Protein AF-G7P1Y0-F1 (afdb_monomer_lite)

Organism: Macaca fascicularis (NCBI:txid9541)

Structure (mmCIF, N/CA/C/O backbone):
data_AF-G7P1Y0-F1
#
_entry.id   AF-G7P1Y0-F1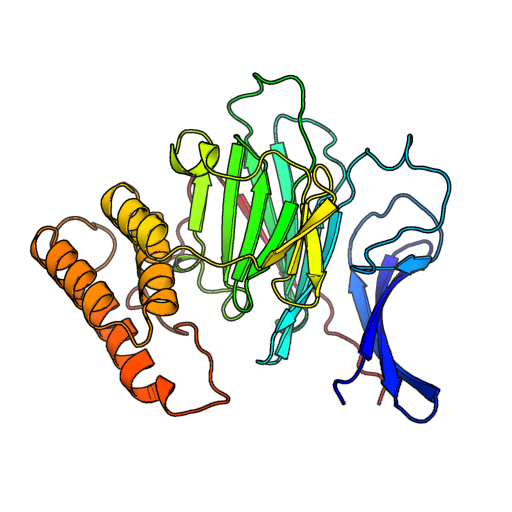
#
loop_
_atom_site.group_PDB
_atom_site.id
_atom_site.type_symbol
_atom_site.label_atom_id
_atom_site.label_alt_id
_atom_site.label_comp_id
_atom_site.label_asym_id
_atom_site.label_entity_id
_atom_site.label_seq_id
_atom_site.pdbx_PDB_ins_code
_atom_site.Cartn_x
_atom_site.Cartn_y
_atom_site.Cartn_z
_atom_site.occupancy
_atom_site.B_iso_or_equiv
_atom_site.auth_seq_id
_atom_site.auth_comp_id
_atom_site.auth_asym_id
_atom_site.auth_atom_id
_atom_site.pdbx_PDB_model_num
ATOM 1 N N . MET A 1 1 ? -2.457 -16.212 -22.344 1.00 40.56 1 MET A N 1
ATOM 2 C CA . MET A 1 1 ? -1.113 -16.153 -21.729 1.00 40.56 1 MET A CA 1
ATOM 3 C C . MET A 1 1 ? -0.967 -14.783 -21.097 1.00 40.56 1 MET A C 1
ATOM 5 O O . MET A 1 1 ? -1.376 -13.822 -21.730 1.00 40.56 1 MET A O 1
ATOM 9 N N . SER A 1 2 ? -0.502 -14.698 -19.849 1.00 52.22 2 SER A N 1
ATOM 10 C CA . SER A 1 2 ? -0.318 -13.406 -19.177 1.00 52.22 2 SER A CA 1
ATOM 11 C C . SER A 1 2 ? 0.837 -12.665 -19.838 1.00 52.22 2 SER A C 1
ATOM 13 O O . SER A 1 2 ? 1.948 -13.186 -19.887 1.00 52.22 2 SER A O 1
ATOM 15 N N . GLU A 1 3 ? 0.558 -11.466 -20.329 1.00 61.34 3 GLU A N 1
ATOM 16 C CA . GLU A 1 3 ? 1.538 -10.457 -20.716 1.00 61.34 3 GLU A CA 1
ATOM 17 C C . GLU A 1 3 ? 2.675 -10.366 -19.680 1.00 61.34 3 GLU A C 1
ATOM 19 O O . GLU A 1 3 ? 2.417 -10.229 -18.481 1.00 61.34 3 GLU A O 1
ATOM 24 N N . GLN A 1 4 ? 3.932 -10.469 -20.129 1.00 78.31 4 GLN A N 1
ATOM 25 C CA . GLN A 1 4 ? 5.111 -10.332 -19.269 1.00 78.31 4 GLN A CA 1
ATOM 26 C C . GLN A 1 4 ? 5.651 -8.906 -19.366 1.00 78.31 4 GLN A C 1
ATOM 28 O O . GLN A 1 4 ? 5.988 -8.436 -20.453 1.00 78.31 4 GLN A O 1
ATOM 33 N N . ARG A 1 5 ? 5.726 -8.216 -18.225 1.00 86.75 5 ARG A N 1
ATOM 34 C CA . ARG A 1 5 ? 6.261 -6.854 -18.129 1.00 86.75 5 ARG A CA 1
ATOM 35 C C . ARG A 1 5 ? 7.593 -6.852 -17.405 1.00 86.75 5 ARG A C 1
ATOM 37 O O . ARG A 1 5 ? 7.752 -7.540 -16.399 1.00 86.75 5 ARG A O 1
ATOM 44 N N . LEU A 1 6 ? 8.521 -6.042 -17.898 1.00 88.44 6 LEU A N 1
ATOM 45 C CA . LEU A 1 6 ? 9.813 -5.801 -17.271 1.00 88.44 6 LEU A CA 1
ATOM 46 C C . LEU A 1 6 ? 9.940 -4.335 -16.897 1.00 88.44 6 LEU A C 1
ATOM 48 O O . LEU A 1 6 ? 9.831 -3.453 -17.749 1.00 88.44 6 LEU A O 1
ATOM 52 N N . TYR A 1 7 ? 10.218 -4.100 -15.620 1.00 89.12 7 TYR A N 1
ATOM 53 C CA . TYR A 1 7 ? 10.482 -2.778 -15.080 1.00 89.12 7 TYR A CA 1
ATOM 54 C C . TYR A 1 7 ? 11.979 -2.602 -14.869 1.00 89.12 7 TYR A C 1
ATOM 56 O O . TYR A 1 7 ? 12.642 -3.461 -14.283 1.00 89.12 7 TYR A O 1
ATOM 64 N N . TYR A 1 8 ? 12.510 -1.477 -15.329 1.00 87.81 8 TYR A N 1
ATOM 65 C CA . TYR A 1 8 ? 13.911 -1.142 -15.124 1.00 87.81 8 TYR A CA 1
ATOM 66 C C . TYR A 1 8 ? 14.110 0.356 -14.945 1.00 87.81 8 TYR A C 1
ATOM 68 O O . TYR A 1 8 ? 13.316 1.169 -15.422 1.00 87.81 8 TYR A O 1
ATOM 76 N N . ILE A 1 9 ? 15.190 0.711 -14.256 1.00 86.69 9 ILE A N 1
ATOM 77 C CA . ILE A 1 9 ? 15.639 2.088 -14.109 1.00 86.69 9 ILE A CA 1
ATOM 78 C C . ILE A 1 9 ? 16.783 2.354 -15.086 1.00 86.69 9 ILE A C 1
ATOM 80 O O . ILE A 1 9 ? 17.793 1.647 -15.093 1.00 86.69 9 ILE A O 1
ATOM 84 N N . ASP A 1 10 ? 16.609 3.397 -15.890 1.00 84.62 10 ASP A N 1
ATOM 85 C CA . ASP A 1 10 ? 17.633 4.026 -16.720 1.00 84.62 10 ASP A CA 1
ATOM 86 C C . ASP A 1 10 ? 18.216 5.222 -15.951 1.00 84.62 10 ASP A C 1
ATOM 88 O O . ASP A 1 10 ? 17.528 6.220 -15.708 1.00 84.62 10 ASP A O 1
ATOM 92 N N . LEU A 1 11 ? 19.470 5.096 -15.510 1.00 79.50 11 LEU A N 1
ATOM 93 C CA . LEU A 1 11 ? 20.160 6.112 -14.717 1.00 79.50 11 LEU A CA 1
ATOM 94 C C . LEU A 1 11 ? 20.858 7.099 -15.650 1.00 79.50 11 LEU A C 1
ATOM 96 O O . LEU A 1 11 ? 21.984 6.873 -16.100 1.00 79.50 11 LEU A O 1
ATOM 100 N N . LYS A 1 12 ? 20.194 8.224 -15.931 1.00 71.56 12 LYS A N 1
ATOM 101 C CA . LYS A 1 12 ? 20.813 9.355 -16.631 1.00 71.56 12 LYS A CA 1
ATOM 102 C C . LYS A 1 12 ? 21.523 10.253 -15.620 1.00 71.56 12 LYS A C 1
ATOM 104 O O . LYS A 1 12 ? 21.109 10.340 -14.470 1.00 71.56 12 LYS A O 1
ATOM 109 N N . LYS A 1 13 ? 22.567 10.971 -16.063 1.00 61.56 13 LYS A N 1
ATOM 110 C CA . LYS A 1 13 ? 23.459 11.799 -15.215 1.00 61.56 13 LYS A CA 1
ATOM 111 C C . LYS A 1 13 ? 22.754 12.732 -14.212 1.00 61.56 13 LYS A C 1
ATOM 113 O O . LYS A 1 13 ? 23.387 13.121 -13.241 1.00 61.56 13 LYS A O 1
ATOM 118 N N . SER A 1 14 ? 21.499 13.111 -14.451 1.00 64.12 14 SER A N 1
ATOM 119 C CA . SER A 1 14 ? 20.724 14.007 -13.585 1.00 64.12 14 SER A CA 1
ATOM 120 C C . SER A 1 14 ? 19.395 13.440 -13.078 1.00 64.12 14 SER A C 1
ATOM 122 O O . SER A 1 14 ? 18.788 14.082 -12.228 1.00 64.12 14 SER A O 1
ATOM 124 N N . ARG A 1 15 ? 18.900 12.306 -13.602 1.00 77.06 15 ARG A N 1
ATOM 125 C CA . ARG A 1 15 ? 17.567 11.766 -13.267 1.00 77.06 15 ARG A CA 1
ATOM 126 C C . ARG A 1 15 ? 17.500 10.253 -13.449 1.00 77.06 15 ARG A C 1
ATOM 128 O O . ARG A 1 15 ? 17.968 9.724 -14.459 1.00 77.06 15 ARG A O 1
ATOM 135 N N . SER A 1 16 ? 16.831 9.591 -12.512 1.00 86.50 16 SER A N 1
ATOM 136 C CA . SER A 1 16 ? 16.444 8.185 -12.617 1.00 86.50 16 SER A CA 1
ATOM 137 C C . SER A 1 16 ? 15.141 8.086 -13.410 1.00 86.50 16 SER A C 1
ATOM 139 O O . SER A 1 16 ? 14.175 8.768 -13.087 1.00 86.50 16 SER A O 1
ATOM 141 N N . ILE A 1 17 ? 15.087 7.273 -14.464 1.00 89.62 17 ILE A N 1
ATOM 142 C CA . ILE A 1 17 ? 13.868 7.095 -15.270 1.00 89.62 17 ILE A CA 1
ATOM 143 C C . ILE A 1 17 ? 13.408 5.650 -15.151 1.00 89.62 17 ILE A C 1
ATOM 145 O O . ILE A 1 17 ? 14.126 4.742 -15.565 1.00 89.62 17 ILE A O 1
ATOM 149 N N . LEU A 1 18 ? 12.205 5.434 -14.625 1.00 91.25 18 LEU A N 1
ATOM 150 C CA . LEU A 1 18 ? 11.552 4.133 -14.671 1.00 91.25 18 LEU A CA 1
ATOM 151 C C . LEU A 1 18 ? 10.960 3.902 -16.055 1.00 91.25 18 LEU A C 1
ATOM 153 O O . LEU A 1 18 ? 10.254 4.752 -16.597 1.00 91.25 18 LEU A O 1
ATOM 157 N N . LYS A 1 19 ? 11.222 2.718 -16.595 1.00 92.38 19 LYS A N 1
ATOM 158 C CA . LYS A 1 19 ? 10.708 2.261 -17.878 1.00 92.38 19 LYS A CA 1
ATOM 159 C C . LYS A 1 19 ? 10.027 0.914 -17.716 1.00 92.38 19 LYS A C 1
ATOM 161 O O . LYS A 1 19 ? 10.442 0.095 -16.894 1.00 92.38 19 LYS A O 1
ATOM 166 N N . CYS A 1 20 ? 8.988 0.693 -18.512 1.00 91.88 20 CYS A N 1
ATOM 167 C CA . CYS A 1 20 ? 8.273 -0.575 -18.580 1.00 91.88 20 CYS A CA 1
ATOM 168 C C . CYS A 1 20 ? 8.302 -1.103 -20.008 1.00 91.88 20 CYS A C 1
ATOM 170 O O . CYS A 1 20 ? 7.840 -0.419 -20.917 1.00 91.88 20 CYS A O 1
ATOM 172 N N . ILE A 1 21 ? 8.792 -2.324 -20.195 1.00 91.56 21 ILE A N 1
ATOM 173 C CA . ILE A 1 21 ? 8.708 -3.052 -21.463 1.00 91.56 21 ILE A CA 1
ATOM 174 C C . ILE A 1 21 ? 7.626 -4.120 -21.346 1.00 91.56 21 ILE A C 1
ATOM 176 O O . ILE A 1 21 ? 7.565 -4.829 -20.342 1.00 91.56 21 ILE A O 1
ATOM 180 N N . GLN A 1 22 ? 6.789 -4.230 -22.372 1.00 90.69 22 GLN A N 1
ATOM 181 C CA . GLN A 1 22 ? 5.844 -5.321 -22.573 1.00 90.69 22 GLN A CA 1
ATOM 182 C C . GLN A 1 22 ? 6.422 -6.290 -23.599 1.00 90.69 22 GLN A C 1
ATOM 184 O O . GLN A 1 22 ? 6.751 -5.869 -24.705 1.00 90.69 22 GLN A O 1
ATOM 189 N N . PHE A 1 23 ? 6.513 -7.569 -23.238 1.00 90.06 23 PHE A N 1
ATOM 190 C CA . PHE A 1 23 ? 6.865 -8.647 -24.161 1.00 90.06 23 PHE A CA 1
ATOM 191 C C . PHE A 1 23 ? 5.612 -9.339 -24.685 1.00 90.06 23 PHE A C 1
ATOM 193 O O . PHE A 1 23 ? 4.649 -9.547 -23.937 1.00 90.06 23 PHE A O 1
ATOM 200 N N . TYR A 1 24 ? 5.651 -9.733 -25.951 1.00 87.62 24 TYR A N 1
ATOM 201 C CA . TYR A 1 24 ? 4.582 -10.460 -26.621 1.00 87.62 24 TYR A CA 1
ATOM 202 C C . TYR A 1 24 ? 5.035 -11.880 -26.981 1.00 87.62 24 TYR A C 1
ATOM 204 O O . TYR A 1 24 ? 6.215 -12.222 -26.923 1.00 87.62 24 TYR A O 1
ATOM 212 N N . ALA A 1 25 ? 4.071 -12.742 -27.307 1.00 86.94 25 ALA A N 1
ATOM 213 C CA . ALA A 1 25 ? 4.340 -14.149 -27.609 1.00 86.94 25 ALA A CA 1
ATOM 214 C C . ALA A 1 25 ? 5.076 -14.359 -28.945 1.00 86.94 25 ALA A C 1
ATOM 216 O O . ALA A 1 25 ? 5.633 -15.427 -29.164 1.00 86.94 25 ALA A O 1
ATOM 217 N N . ASP A 1 26 ? 5.068 -13.354 -29.819 1.00 88.62 26 ASP A N 1
ATOM 218 C CA . ASP A 1 26 ? 5.754 -13.331 -31.114 1.00 88.62 26 ASP A CA 1
ATOM 219 C C . ASP A 1 26 ? 7.193 -12.794 -31.015 1.00 88.62 26 ASP A C 1
ATOM 221 O O . ASP A 1 26 ? 7.767 -12.385 -32.020 1.00 88.62 26 ASP A O 1
ATOM 225 N N . GLU A 1 27 ? 7.758 -12.764 -29.802 1.00 84.44 27 GLU A N 1
ATOM 226 C CA . GLU A 1 27 ? 9.101 -12.250 -29.491 1.00 84.44 27 GLU A CA 1
ATOM 227 C C . GLU A 1 27 ? 9.268 -10.735 -29.704 1.00 84.44 27 GLU A C 1
ATOM 229 O O . GLU A 1 27 ? 10.345 -10.185 -29.457 1.00 84.44 27 GLU A O 1
ATOM 234 N N . SER A 1 28 ? 8.202 -10.029 -30.095 1.00 89.38 28 SER A N 1
ATOM 235 C CA . SER A 1 28 ? 8.210 -8.574 -30.150 1.00 89.38 28 SER A CA 1
ATOM 236 C C . SER A 1 28 ? 8.134 -7.969 -28.745 1.00 89.38 28 SER A C 1
ATOM 238 O O . SER A 1 28 ? 7.682 -8.591 -27.772 1.00 89.38 28 SER A O 1
ATOM 240 N N . TYR A 1 29 ? 8.592 -6.725 -28.622 1.00 90.56 29 TYR A N 1
ATOM 241 C CA . TYR A 1 29 ? 8.471 -5.963 -27.389 1.00 90.56 29 TYR A CA 1
ATOM 242 C C . TYR A 1 29 ? 8.176 -4.496 -27.677 1.00 90.56 29 TYR A C 1
ATOM 244 O O . TYR A 1 29 ? 8.712 -3.917 -28.619 1.00 90.56 29 TYR A O 1
ATOM 252 N N . ASN A 1 30 ? 7.375 -3.883 -26.807 1.00 91.31 30 ASN A N 1
ATOM 253 C CA . ASN A 1 30 ? 7.116 -2.448 -26.830 1.00 91.31 30 ASN A CA 1
ATOM 254 C C . ASN A 1 30 ? 7.575 -1.822 -25.517 1.00 91.31 30 ASN A C 1
ATOM 256 O O . ASN A 1 30 ? 7.296 -2.331 -24.430 1.00 91.31 30 ASN A O 1
ATOM 260 N N . LEU A 1 31 ? 8.260 -0.684 -25.612 1.00 91.94 31 LEU A N 1
ATOM 261 C CA . LEU A 1 31 ? 8.377 0.221 -24.477 1.00 91.94 31 LEU A CA 1
ATOM 262 C C . LEU A 1 31 ? 6.985 0.810 -24.245 1.00 91.94 31 LEU A C 1
ATOM 264 O O . LEU A 1 31 ? 6.458 1.435 -25.148 1.00 91.94 31 LEU A O 1
ATOM 268 N N . MET A 1 32 ? 6.402 0.598 -23.069 1.00 91.88 32 MET A N 1
ATOM 269 C CA . MET A 1 32 ? 5.034 1.024 -22.752 1.00 91.88 32 MET A CA 1
ATOM 270 C C . MET A 1 32 ? 4.991 2.440 -22.195 1.00 91.88 32 MET A C 1
ATOM 272 O O . MET A 1 32 ? 4.125 3.233 -22.557 1.00 91.88 32 MET A O 1
ATOM 276 N N . PHE A 1 33 ? 5.915 2.761 -21.287 1.00 92.06 33 PHE A N 1
ATOM 277 C CA . PHE A 1 33 ? 6.002 4.091 -20.700 1.00 92.06 33 PHE A CA 1
ATOM 278 C C . PHE A 1 33 ? 7.389 4.408 -20.151 1.00 92.06 33 PHE A C 1
ATOM 280 O O . PHE A 1 33 ? 8.193 3.514 -19.866 1.00 92.06 33 PHE A O 1
ATOM 287 N N . GLU A 1 34 ? 7.620 5.702 -19.948 1.00 93.31 34 GLU A N 1
ATOM 288 C CA . GLU A 1 34 ? 8.756 6.252 -19.214 1.00 93.31 34 GLU A CA 1
ATOM 289 C C . GLU A 1 34 ? 8.238 7.233 -18.153 1.00 93.31 34 GLU A C 1
ATOM 291 O O . GLU A 1 34 ? 7.392 8.075 -18.450 1.00 93.31 34 GLU A O 1
ATOM 296 N N . VAL A 1 35 ? 8.741 7.152 -16.922 1.00 92.06 35 VAL A N 1
ATOM 297 C CA . VAL A 1 35 ? 8.415 8.113 -15.860 1.00 92.06 35 VAL A CA 1
ATOM 298 C C . VAL A 1 35 ? 9.685 8.515 -15.108 1.00 92.06 35 VAL A C 1
ATOM 300 O O . VAL A 1 35 ? 10.425 7.640 -14.647 1.00 92.06 35 VAL A O 1
ATOM 303 N N . PRO A 1 36 ? 10.008 9.817 -15.015 1.00 90.69 36 PRO A N 1
ATOM 304 C CA . PRO A 1 36 ? 11.129 10.260 -14.204 1.00 90.69 36 PRO A CA 1
ATOM 305 C C . PRO A 1 36 ? 10.786 10.071 -12.723 1.00 90.69 36 PRO A C 1
ATOM 307 O O . PRO A 1 36 ? 9.719 10.468 -12.265 1.00 90.69 36 PRO A O 1
ATOM 310 N N . LEU A 1 37 ? 11.710 9.469 -11.986 1.00 87.25 37 LEU A N 1
ATOM 311 C CA . LEU A 1 37 ? 11.660 9.332 -10.541 1.00 87.25 37 LEU A CA 1
ATOM 312 C C . LEU A 1 37 ? 12.731 10.241 -9.946 1.00 87.25 37 LEU A C 1
ATOM 314 O O . LEU A 1 37 ? 13.905 10.142 -10.319 1.00 87.25 37 LEU A O 1
ATOM 318 N N . ASP A 1 38 ? 12.343 11.097 -9.006 1.00 83.00 38 ASP A N 1
ATOM 319 C CA . ASP A 1 38 ? 13.288 11.933 -8.266 1.00 83.00 38 ASP A CA 1
ATOM 320 C C . ASP A 1 38 ? 13.945 11.125 -7.136 1.00 83.00 38 ASP A C 1
ATOM 322 O O . ASP A 1 38 ? 13.704 11.317 -5.948 1.00 83.00 38 ASP A O 1
ATOM 326 N N . VAL A 1 39 ? 14.710 10.101 -7.528 1.00 80.94 39 VAL A N 1
ATOM 327 C CA . VAL A 1 39 ? 15.410 9.196 -6.611 1.00 80.94 39 VAL A CA 1
ATOM 328 C C . VAL A 1 39 ? 16.903 9.179 -6.906 1.00 80.94 39 VAL A C 1
ATOM 330 O O . VAL A 1 39 ? 17.338 8.984 -8.047 1.00 80.94 39 VAL A O 1
ATOM 333 N N . SER A 1 40 ? 17.693 9.329 -5.847 1.00 73.88 40 SER A N 1
ATOM 334 C CA . SER A 1 40 ? 19.154 9.273 -5.887 1.00 73.88 40 SER A CA 1
ATOM 335 C C . SER A 1 40 ? 19.639 7.826 -5.811 1.00 73.88 40 SER A C 1
ATOM 337 O O . SER A 1 40 ? 19.752 7.251 -4.730 1.00 73.88 40 SER A O 1
ATOM 339 N N . LEU A 1 41 ? 19.945 7.225 -6.960 1.00 72.19 41 LEU A N 1
ATOM 340 C CA . LEU A 1 41 ? 20.508 5.875 -7.044 1.00 72.19 41 LEU A CA 1
ATOM 341 C C . LEU A 1 41 ? 22.022 5.960 -7.281 1.00 72.19 41 LEU A C 1
ATOM 343 O O . LEU A 1 41 ? 22.487 6.664 -8.172 1.00 72.19 41 LEU A O 1
ATOM 347 N N . SER A 1 42 ? 22.806 5.261 -6.456 1.00 57.00 42 SER A N 1
ATOM 348 C CA . SER A 1 42 ? 24.249 5.509 -6.305 1.00 57.00 42 SER A CA 1
ATOM 349 C C . SER A 1 42 ? 25.159 4.900 -7.380 1.00 57.00 42 SER A C 1
ATOM 351 O O . SER A 1 42 ? 26.374 4.980 -7.238 1.00 57.00 42 SER A O 1
ATOM 353 N N . ASN A 1 43 ? 24.620 4.312 -8.449 1.00 57.94 43 ASN A N 1
ATOM 354 C CA . ASN A 1 43 ? 25.415 3.674 -9.501 1.00 57.94 43 ASN A CA 1
ATOM 355 C C . ASN A 1 43 ? 25.020 4.239 -10.868 1.00 57.94 43 ASN A C 1
ATOM 357 O O . ASN A 1 43 ? 23.865 4.562 -11.090 1.00 57.94 43 ASN A O 1
ATOM 361 N N . SER A 1 44 ? 25.963 4.359 -11.798 1.00 51.50 44 SER A N 1
ATOM 362 C CA . SER A 1 44 ? 25.628 4.647 -13.198 1.00 51.50 44 SER A CA 1
ATOM 363 C C . SER A 1 44 ? 25.279 3.333 -13.902 1.00 51.50 44 SER A C 1
ATOM 365 O O . SER A 1 44 ? 25.987 2.344 -13.726 1.00 51.50 44 SER A O 1
ATOM 367 N N . GLY A 1 45 ? 24.178 3.292 -14.659 1.00 62.00 45 GLY A N 1
ATOM 368 C CA . GLY A 1 45 ? 23.809 2.123 -15.465 1.00 62.00 45 GLY A CA 1
ATOM 369 C C . GLY A 1 45 ? 22.337 1.710 -15.405 1.00 62.00 45 GLY A C 1
ATOM 370 O O . GLY A 1 45 ? 21.460 2.461 -14.990 1.00 62.00 45 GLY A O 1
ATOM 371 N N . PHE A 1 46 ? 22.084 0.493 -15.874 1.00 66.12 46 PHE A N 1
ATOM 372 C CA . PHE A 1 46 ? 20.769 -0.136 -15.963 1.00 66.12 46 PHE A CA 1
ATOM 373 C C . PHE A 1 46 ? 20.505 -0.985 -14.715 1.00 66.12 46 PHE A C 1
ATOM 375 O O . PHE A 1 46 ? 21.352 -1.798 -14.342 1.00 66.12 46 PHE A O 1
ATOM 382 N N . LYS A 1 47 ? 19.336 -0.826 -14.082 1.00 75.81 47 LYS A N 1
ATOM 383 C CA . LYS A 1 47 ? 18.937 -1.642 -12.923 1.00 75.81 47 LYS A CA 1
ATOM 384 C C . LYS A 1 47 ? 17.573 -2.284 -13.146 1.00 75.81 47 LYS A C 1
ATOM 386 O O . LYS A 1 47 ? 16.584 -1.576 -13.327 1.00 75.81 47 LYS A O 1
ATOM 391 N N . LEU A 1 48 ? 17.521 -3.613 -13.092 1.00 77.44 48 LEU A N 1
ATOM 392 C CA . LEU A 1 48 ? 16.264 -4.357 -13.108 1.00 77.44 48 LEU A CA 1
ATOM 393 C C . LEU A 1 48 ? 15.526 -4.193 -11.781 1.00 77.44 48 LEU A C 1
ATOM 395 O O . LEU A 1 48 ? 16.137 -4.142 -10.715 1.00 77.44 48 LEU A O 1
ATOM 399 N N . VAL A 1 49 ? 14.200 -4.121 -11.851 1.00 77.88 49 VAL A N 1
ATOM 400 C CA . VAL A 1 49 ? 13.336 -3.977 -10.679 1.00 77.88 49 VAL A CA 1
ATOM 401 C C . VAL A 1 49 ? 12.471 -5.223 -10.534 1.00 77.88 49 VAL A C 1
ATOM 403 O O . VAL A 1 49 ? 11.925 -5.716 -11.518 1.00 77.88 49 VAL A O 1
ATOM 406 N N . ASN A 1 50 ? 12.345 -5.734 -9.305 1.00 75.56 50 ASN A N 1
ATOM 407 C CA . ASN A 1 50 ? 11.578 -6.943 -8.959 1.00 75.56 50 ASN A CA 1
ATOM 408 C C . ASN A 1 50 ? 11.995 -8.227 -9.697 1.00 75.56 50 ASN A C 1
ATOM 410 O O . ASN A 1 50 ? 11.223 -9.179 -9.775 1.00 75.56 50 ASN A O 1
ATOM 414 N N . PHE A 1 51 ? 13.216 -8.282 -10.228 1.00 66.69 51 PHE A N 1
ATOM 415 C CA . PHE A 1 51 ? 13.655 -9.409 -11.052 1.00 66.69 51 PHE A CA 1
ATOM 416 C C . PHE A 1 51 ? 14.181 -10.606 -10.246 1.00 66.69 51 PHE A C 1
ATOM 418 O O . PHE A 1 51 ? 14.560 -11.622 -10.816 1.00 66.69 51 PHE A O 1
ATOM 425 N N . GLY A 1 52 ? 14.230 -10.518 -8.914 1.00 56.59 52 GLY A N 1
ATOM 426 C CA . GLY A 1 52 ? 14.695 -11.625 -8.070 1.00 56.59 52 GLY A CA 1
ATOM 427 C C . GLY A 1 52 ? 16.222 -11.788 -8.032 1.00 56.59 52 GLY A C 1
ATOM 428 O O . GLY A 1 52 ? 16.771 -12.162 -7.001 1.00 56.59 52 GLY A O 1
ATOM 429 N N . CYS A 1 53 ? 16.910 -11.446 -9.122 1.00 49.16 53 CYS A N 1
ATOM 430 C CA . CYS A 1 53 ? 18.334 -11.691 -9.326 1.00 49.16 53 CYS A CA 1
ATOM 431 C C . CYS A 1 53 ? 19.039 -10.426 -9.832 1.00 49.16 53 CYS A C 1
ATOM 433 O O . CYS A 1 53 ? 18.779 -9.984 -10.951 1.00 49.16 53 CYS A O 1
ATOM 435 N N . ASP A 1 54 ? 19.970 -9.886 -9.045 1.00 50.25 54 ASP A N 1
ATOM 436 C CA . ASP A 1 54 ? 20.974 -8.950 -9.556 1.00 50.25 54 ASP A CA 1
ATOM 437 C C . ASP A 1 54 ? 22.155 -9.757 -10.122 1.00 50.25 54 ASP A C 1
ATOM 439 O O . ASP A 1 54 ? 22.593 -10.749 -9.531 1.00 50.25 54 ASP A O 1
ATOM 443 N N . TYR A 1 55 ? 22.641 -9.365 -11.303 1.00 39.09 55 TYR A N 1
ATOM 444 C CA . TYR A 1 55 ? 23.718 -10.053 -12.020 1.00 39.09 55 TYR A CA 1
ATOM 445 C C . TYR A 1 55 ? 24.993 -10.089 -11.150 1.00 39.09 55 TYR A C 1
ATOM 447 O O . TYR A 1 55 ? 25.577 -9.051 -10.872 1.00 39.09 55 TYR A O 1
ATOM 455 N N . HIS A 1 56 ? 25.358 -11.292 -10.696 1.00 40.66 56 HIS A N 1
ATOM 456 C CA . HIS A 1 56 ? 26.643 -11.784 -10.171 1.00 40.66 56 HIS A CA 1
ATOM 457 C C . HIS A 1 56 ? 27.682 -10.820 -9.527 1.00 40.66 56 HIS A C 1
ATOM 459 O O . HIS A 1 56 ? 28.148 -9.866 -10.130 1.00 40.66 56 HIS A O 1
ATOM 465 N N . GLN A 1 57 ? 28.198 -11.277 -8.368 1.00 38.41 57 GLN A N 1
ATOM 466 C CA . GLN A 1 57 ? 29.478 -10.975 -7.675 1.00 38.41 57 GLN A CA 1
ATOM 467 C C . GLN A 1 57 ? 29.488 -10.058 -6.444 1.00 38.41 57 GLN A C 1
ATOM 469 O O . GLN A 1 57 ? 30.366 -10.244 -5.608 1.00 38.41 57 GLN A O 1
ATOM 474 N N . ASP A 1 58 ? 28.497 -9.203 -6.201 1.00 40.00 58 ASP A N 1
ATOM 475 C CA . ASP A 1 58 ? 28.532 -8.296 -5.035 1.00 40.00 58 ASP A CA 1
ATOM 476 C C . ASP A 1 58 ? 27.676 -8.766 -3.844 1.00 40.00 58 ASP A C 1
ATOM 478 O O . ASP A 1 58 ? 27.129 -7.960 -3.091 1.00 40.00 58 ASP A O 1
ATOM 482 N N . ARG A 1 59 ? 27.579 -10.081 -3.601 1.00 40.59 59 ARG A N 1
ATOM 483 C CA . ARG A 1 59 ? 26.829 -10.612 -2.441 1.00 40.59 59 ARG A CA 1
ATOM 484 C C . ARG A 1 59 ? 27.381 -10.102 -1.095 1.00 40.59 59 ARG A C 1
ATOM 486 O O . ARG A 1 59 ? 26.633 -10.033 -0.126 1.00 40.59 59 ARG A O 1
ATOM 493 N N . GLU A 1 60 ? 28.645 -9.672 -1.058 1.00 37.41 60 GLU A N 1
ATOM 494 C CA . GLU A 1 60 ? 29.282 -9.055 0.117 1.00 37.41 60 GLU A CA 1
ATOM 495 C C . GLU A 1 60 ? 29.181 -7.513 0.166 1.00 37.41 60 GLU A C 1
ATOM 497 O O . GLU A 1 60 ? 29.378 -6.927 1.230 1.00 37.41 60 GLU A O 1
ATOM 502 N N . LYS A 1 61 ? 28.821 -6.832 -0.936 1.00 39.47 61 LYS A N 1
ATOM 503 C CA . LYS A 1 61 ? 28.719 -5.354 -1.004 1.00 39.47 61 LYS A CA 1
ATOM 504 C C . LYS A 1 61 ? 27.299 -4.810 -1.196 1.00 39.47 61 LYS A C 1
ATOM 506 O O . LYS A 1 61 ? 27.040 -3.671 -0.810 1.00 39.47 61 LYS A O 1
ATOM 511 N N . LEU A 1 62 ? 26.368 -5.604 -1.728 1.00 39.06 62 LEU A N 1
ATOM 512 C CA . LEU A 1 62 ? 24.976 -5.206 -1.999 1.00 39.06 62 LEU A CA 1
ATOM 513 C C . LEU A 1 62 ? 24.047 -5.308 -0.783 1.00 39.06 62 LEU A C 1
ATOM 515 O O . LEU A 1 62 ? 22.899 -4.875 -0.844 1.00 39.06 62 LEU A O 1
ATOM 519 N N . SER A 1 63 ? 24.549 -5.774 0.360 1.00 40.84 63 SER A N 1
ATOM 520 C CA . SER A 1 63 ? 23.827 -5.772 1.637 1.00 40.84 63 SER A CA 1
ATOM 521 C C . SER A 1 63 ? 23.604 -4.373 2.232 1.00 40.84 63 SER A C 1
ATOM 523 O O . SER A 1 63 ? 23.173 -4.274 3.372 1.00 40.84 63 SER A O 1
ATOM 525 N N . LYS A 1 64 ? 23.862 -3.278 1.497 1.00 43.44 64 LYS A N 1
ATOM 526 C CA . LYS A 1 64 ? 23.768 -1.897 2.007 1.00 43.44 64 LYS A CA 1
ATOM 527 C C . LYS A 1 64 ? 22.687 -1.058 1.301 1.00 43.44 64 LYS A C 1
ATOM 529 O O . LYS A 1 64 ? 22.952 0.034 0.808 1.00 43.44 64 LYS A O 1
ATOM 534 N N . HIS A 1 65 ? 21.474 -1.615 1.325 1.00 51.78 65 HIS A N 1
ATOM 535 C CA . HIS A 1 65 ? 20.164 -0.967 1.538 1.00 51.78 65 HIS A CA 1
ATOM 536 C C . HIS A 1 65 ? 19.699 0.144 0.578 1.00 51.78 65 HIS A C 1
ATOM 538 O O . HIS A 1 65 ? 19.416 1.256 1.009 1.00 51.78 65 HIS A O 1
ATOM 544 N N . LEU A 1 66 ? 19.523 -0.174 -0.705 1.00 56.12 66 LEU A N 1
ATOM 545 C CA . LEU A 1 66 ? 18.572 0.547 -1.562 1.00 56.12 66 LEU A CA 1
ATOM 546 C C . LEU A 1 66 ? 17.500 -0.443 -2.020 1.00 56.12 66 LEU A C 1
ATOM 548 O O . LEU A 1 66 ? 17.754 -1.250 -2.919 1.00 56.12 66 LEU A O 1
ATOM 552 N N . THR A 1 67 ? 16.318 -0.387 -1.406 1.00 74.75 67 THR A N 1
ATOM 553 C CA . THR A 1 67 ? 15.183 -1.240 -1.783 1.00 74.75 67 THR A CA 1
ATOM 554 C C . THR A 1 67 ? 14.274 -0.439 -2.709 1.00 74.75 67 THR A C 1
ATOM 556 O O . THR A 1 67 ? 13.687 0.553 -2.283 1.00 74.75 67 THR A O 1
ATOM 559 N N . LEU A 1 68 ? 14.189 -0.838 -3.980 1.00 85.50 68 LEU A N 1
ATOM 560 C CA . LEU A 1 68 ? 13.263 -0.263 -4.956 1.00 85.50 68 LEU A CA 1
ATOM 561 C C . LEU A 1 68 ? 12.388 -1.385 -5.513 1.00 85.50 68 LEU A C 1
ATOM 563 O O . LEU A 1 68 ? 12.917 -2.362 -6.044 1.00 85.50 68 LEU A O 1
ATOM 567 N N . CYS A 1 69 ? 11.071 -1.234 -5.393 1.00 89.06 69 CYS A N 1
ATOM 568 C CA . CYS A 1 69 ? 10.088 -2.211 -5.850 1.00 89.06 69 CYS A CA 1
ATOM 569 C C . CYS A 1 69 ? 9.008 -1.549 -6.706 1.00 89.06 69 CYS A C 1
ATOM 571 O O . CYS A 1 69 ? 8.608 -0.425 -6.427 1.00 89.06 69 CYS A O 1
ATOM 573 N N . VAL A 1 70 ? 8.509 -2.248 -7.728 1.00 91.06 70 VAL A N 1
ATOM 574 C CA . VAL A 1 70 ? 7.375 -1.787 -8.553 1.00 91.06 70 VAL A CA 1
ATOM 575 C C . VAL A 1 70 ? 6.187 -2.718 -8.360 1.00 91.06 70 VAL A C 1
ATOM 577 O O . VAL A 1 70 ? 6.260 -3.892 -8.707 1.00 91.06 70 VAL A O 1
ATOM 580 N N . PHE A 1 71 ? 5.072 -2.216 -7.849 1.00 91.19 71 PHE A N 1
ATOM 581 C CA . PHE A 1 71 ? 3.874 -3.028 -7.672 1.00 91.19 71 PHE A CA 1
ATOM 582 C C . PHE A 1 71 ? 2.773 -2.607 -8.627 1.00 91.19 71 PHE A C 1
ATOM 584 O O . PHE A 1 71 ? 2.566 -1.424 -8.905 1.00 91.19 71 PHE A O 1
ATOM 591 N N . THR A 1 72 ? 2.088 -3.622 -9.140 1.00 88.38 72 THR A N 1
ATOM 592 C CA . THR A 1 72 ? 0.893 -3.475 -9.956 1.00 88.38 72 THR A CA 1
ATOM 593 C C . THR A 1 72 ? -0.193 -4.393 -9.438 1.00 88.38 72 THR A C 1
ATOM 595 O O . THR A 1 72 ? 0.097 -5.452 -8.873 1.00 88.38 72 THR A O 1
ATOM 598 N N . ASN A 1 73 ? -1.442 -3.992 -9.643 1.00 81.31 73 ASN A N 1
ATOM 599 C CA . ASN A 1 73 ? -2.600 -4.813 -9.331 1.00 81.31 73 ASN A CA 1
ATOM 600 C C . ASN A 1 73 ? -3.540 -4.919 -10.541 1.00 81.31 73 ASN A C 1
ATOM 602 O O . ASN A 1 73 ? -3.329 -4.313 -11.593 1.00 81.31 73 ASN A O 1
ATOM 606 N N . ARG A 1 74 ? -4.592 -5.726 -10.391 1.00 77.62 74 ARG A N 1
ATOM 607 C CA . ARG A 1 74 ? -5.553 -6.005 -11.467 1.00 77.62 74 ARG A CA 1
ATOM 608 C C . ARG A 1 74 ? -6.482 -4.831 -11.777 1.00 77.62 74 ARG A C 1
ATOM 610 O O . ARG A 1 74 ? -7.037 -4.802 -12.867 1.00 77.62 74 ARG A O 1
ATOM 617 N N . THR A 1 75 ? -6.640 -3.886 -10.851 1.00 75.00 75 THR A N 1
ATOM 618 C CA . THR A 1 75 ? -7.428 -2.659 -11.054 1.00 75.00 75 THR A CA 1
ATOM 619 C C . THR A 1 75 ? -6.635 -1.565 -11.769 1.00 75.00 75 THR A C 1
ATOM 621 O O . THR A 1 75 ? -7.185 -0.512 -12.072 1.00 75.00 75 THR A O 1
ATOM 624 N N . GLY A 1 76 ? -5.361 -1.813 -12.096 1.00 78.69 76 GLY A N 1
ATOM 625 C CA . GLY A 1 76 ? -4.524 -0.882 -12.850 1.00 78.69 76 GLY A CA 1
ATOM 626 C C . GLY A 1 76 ? -3.730 0.093 -11.982 1.00 78.69 76 GLY A C 1
ATOM 627 O O . GLY A 1 76 ? -3.083 0.988 -12.527 1.00 78.69 76 GLY A O 1
ATOM 628 N N . SER A 1 77 ? -3.713 -0.074 -10.655 1.00 85.88 77 SER A N 1
ATOM 629 C CA . SER A 1 77 ? -2.782 0.668 -9.806 1.00 85.88 77 SER A CA 1
ATOM 630 C C . SER A 1 77 ? -1.351 0.306 -10.177 1.00 85.88 77 SER A C 1
ATOM 632 O O . SER A 1 77 ? -1.002 -0.864 -10.349 1.00 85.88 77 SER A O 1
ATOM 634 N N . LEU A 1 78 ? -0.516 1.334 -10.259 1.00 91.00 78 LEU A N 1
ATOM 635 C CA . LEU A 1 78 ? 0.924 1.233 -10.443 1.00 91.00 78 LEU A CA 1
ATOM 636 C C . LEU A 1 78 ? 1.592 2.119 -9.398 1.00 91.00 78 LEU A C 1
ATOM 638 O O . LEU A 1 78 ? 1.323 3.327 -9.351 1.00 91.00 78 LEU A O 1
ATOM 642 N N . CYS A 1 79 ? 2.459 1.531 -8.578 1.00 93.06 79 CYS A N 1
ATOM 643 C CA . CYS A 1 79 ? 3.260 2.277 -7.621 1.00 93.06 79 CYS A CA 1
ATOM 644 C C . CYS A 1 79 ? 4.712 1.802 -7.565 1.00 93.06 79 CYS A C 1
ATOM 646 O O . CYS A 1 79 ? 5.020 0.638 -7.825 1.00 93.06 79 CYS A O 1
ATOM 648 N N . VAL A 1 80 ? 5.604 2.717 -7.196 1.00 93.50 80 VAL A N 1
ATOM 649 C CA . VAL A 1 80 ? 7.020 2.431 -6.948 1.00 93.50 80 VAL A CA 1
ATOM 650 C C . VAL A 1 80 ? 7.298 2.679 -5.479 1.00 93.50 80 VAL A C 1
ATOM 652 O O . VAL A 1 80 ? 7.050 3.773 -4.987 1.00 93.50 80 VAL A O 1
ATOM 655 N N . CYS A 1 81 ? 7.824 1.687 -4.780 1.00 93.50 81 CYS A N 1
ATOM 656 C CA . CYS A 1 81 ? 8.272 1.820 -3.403 1.00 93.50 81 CYS A CA 1
ATOM 657 C C . CYS A 1 81 ? 9.784 1.979 -3.392 1.00 93.50 81 CYS A C 1
ATOM 659 O O . CYS A 1 81 ? 10.492 1.237 -4.073 1.00 93.50 81 CYS A O 1
ATOM 661 N N . TYR A 1 82 ? 10.275 2.942 -2.629 1.00 91.12 82 TYR A N 1
ATOM 662 C CA . TYR A 1 82 ? 11.680 3.296 -2.578 1.00 91.12 82 TYR A CA 1
ATOM 663 C C . TYR A 1 82 ? 12.101 3.557 -1.138 1.00 91.12 82 TYR A C 1
ATOM 665 O O . TYR A 1 82 ? 11.492 4.357 -0.440 1.00 91.12 82 TYR A O 1
ATOM 673 N N . SER A 1 83 ? 13.173 2.906 -0.703 1.00 87.88 83 SER A N 1
ATOM 674 C CA . SER A 1 83 ? 13.874 3.244 0.530 1.00 87.88 83 SER A CA 1
ATOM 675 C C . SER A 1 83 ? 15.278 3.716 0.161 1.00 87.88 83 SER A C 1
ATOM 677 O O . SER A 1 83 ? 16.057 2.894 -0.345 1.00 87.88 83 SER A O 1
ATOM 679 N N . PRO A 1 84 ? 15.636 4.991 0.411 1.00 80.75 84 PRO A N 1
ATOM 680 C CA . PRO A 1 84 ? 17.017 5.428 0.318 1.00 80.75 84 PRO A CA 1
ATOM 681 C C . PRO A 1 84 ? 17.882 4.673 1.329 1.00 80.75 84 PRO A C 1
ATOM 683 O O . PRO A 1 84 ? 17.396 4.099 2.311 1.00 80.75 84 PRO A O 1
ATOM 686 N N . LYS A 1 85 ? 19.194 4.712 1.101 1.00 72.06 85 LYS A N 1
ATOM 687 C CA . LYS A 1 85 ? 20.156 4.213 2.074 1.00 72.06 85 LYS A CA 1
ATOM 688 C C . LYS A 1 85 ? 20.082 5.086 3.320 1.00 72.06 85 LYS A C 1
ATOM 690 O O . LYS A 1 85 ? 20.367 6.280 3.259 1.00 72.06 85 LYS A O 1
ATOM 695 N N . CYS A 1 86 ? 19.708 4.469 4.433 1.00 66.00 86 CYS A N 1
ATOM 696 C CA . CYS A 1 86 ? 19.618 5.127 5.727 1.00 66.00 86 CYS A CA 1
ATOM 697 C C . CYS A 1 86 ? 21.006 5.670 6.123 1.00 66.00 86 CYS A C 1
ATOM 699 O O . CYS A 1 86 ? 21.970 4.905 6.228 1.00 66.00 86 CYS A O 1
ATOM 701 N N . ALA A 1 87 ? 21.122 6.996 6.248 1.00 57.44 87 ALA A N 1
ATOM 702 C CA . ALA A 1 87 ? 22.364 7.677 6.619 1.00 57.44 87 ALA A CA 1
ATOM 703 C C . ALA A 1 87 ? 22.560 7.721 8.145 1.00 57.44 87 ALA A C 1
ATOM 705 O O . ALA A 1 87 ? 23.692 7.625 8.616 1.00 57.44 87 ALA A O 1
ATOM 706 N N . SER A 1 88 ? 21.462 7.806 8.901 1.00 65.69 88 SER A N 1
ATOM 707 C CA . SER A 1 88 ? 21.413 7.731 10.361 1.00 65.69 88 SER A CA 1
ATOM 708 C C . SER A 1 88 ? 20.230 6.866 10.791 1.00 65.69 88 SER A C 1
ATOM 710 O O . SER A 1 88 ? 19.129 7.019 10.280 1.00 65.69 88 SER A O 1
ATOM 712 N N . TRP A 1 89 ? 20.439 5.970 11.755 1.00 70.94 89 TRP A N 1
ATOM 713 C CA . TRP A 1 89 ? 19.392 5.067 12.256 1.00 70.94 89 TRP A CA 1
ATOM 714 C C . TRP A 1 89 ? 18.435 5.723 13.261 1.00 70.94 89 TRP A C 1
ATOM 716 O O . TRP A 1 89 ? 17.645 5.034 13.889 1.00 70.94 89 TRP A O 1
ATOM 726 N N . GLU A 1 90 ? 18.502 7.043 13.427 1.00 78.69 90 GLU A N 1
ATOM 727 C CA . GLU A 1 90 ? 17.573 7.807 14.270 1.00 78.69 90 GLU A CA 1
ATOM 728 C C . GLU A 1 90 ? 16.217 7.989 13.583 1.00 78.69 90 GLU A C 1
ATOM 730 O O . GLU A 1 90 ? 15.171 7.999 14.233 1.00 78.69 90 GLU A O 1
ATOM 735 N N . GLN A 1 91 ? 16.242 8.120 12.255 1.00 85.19 91 GLN A N 1
ATOM 736 C CA . GLN A 1 91 ? 15.064 8.303 11.424 1.00 85.19 91 GLN A CA 1
ATOM 737 C C . GLN A 1 91 ? 15.151 7.412 10.195 1.00 85.19 91 GLN A C 1
ATOM 739 O O . GLN A 1 91 ? 16.188 7.290 9.542 1.00 85.19 91 GLN A O 1
ATOM 744 N N . ILE A 1 92 ? 14.027 6.798 9.862 1.00 87.69 92 ILE A N 1
ATOM 745 C CA . ILE A 1 92 ? 13.900 5.964 8.679 1.00 87.69 92 ILE A CA 1
ATOM 746 C C . ILE A 1 92 ? 12.916 6.631 7.737 1.00 87.69 92 ILE A C 1
ATOM 748 O O . ILE A 1 92 ? 11.784 6.927 8.117 1.00 87.69 92 ILE A O 1
ATOM 752 N N . THR A 1 93 ? 13.358 6.829 6.499 1.00 90.12 93 THR A N 1
ATOM 753 C CA . THR A 1 93 ? 12.561 7.439 5.438 1.00 90.12 93 THR A CA 1
ATOM 754 C C . THR A 1 93 ? 12.337 6.442 4.314 1.00 90.12 93 THR A C 1
ATOM 756 O O . THR A 1 93 ? 13.257 5.724 3.920 1.00 90.12 93 THR A O 1
ATOM 759 N N . TYR A 1 94 ? 11.128 6.424 3.765 1.00 92.81 94 TYR A N 1
ATOM 760 C CA . TYR A 1 94 ? 10.806 5.736 2.518 1.00 92.81 94 TYR A CA 1
ATOM 761 C C . TYR A 1 94 ? 9.737 6.500 1.747 1.00 92.81 94 TYR A C 1
ATOM 763 O O . TYR A 1 94 ? 8.953 7.250 2.320 1.00 92.81 94 TYR A O 1
ATOM 771 N N . SER A 1 95 ? 9.681 6.274 0.442 1.00 94.00 95 SER A N 1
ATOM 772 C CA . SER A 1 95 ? 8.755 6.939 -0.464 1.00 94.00 95 SER A CA 1
ATOM 773 C C . SER A 1 95 ? 7.946 5.920 -1.252 1.00 94.00 95 SER A C 1
ATOM 775 O O . SER A 1 95 ? 8.454 4.873 -1.661 1.00 94.00 95 SER A O 1
ATOM 777 N N . VAL A 1 96 ? 6.681 6.245 -1.498 1.00 94.94 96 VAL A N 1
ATOM 778 C CA . VAL A 1 96 ? 5.806 5.518 -2.415 1.00 94.94 96 VAL A CA 1
ATOM 779 C C . VAL A 1 96 ? 5.326 6.477 -3.494 1.00 94.94 96 VAL A C 1
ATOM 781 O O . VAL A 1 96 ? 4.623 7.445 -3.218 1.00 94.94 96 VAL A O 1
ATOM 784 N N . PHE A 1 97 ? 5.726 6.211 -4.732 1.00 94.69 97 PHE A N 1
ATOM 785 C CA . PHE A 1 97 ? 5.310 6.947 -5.918 1.00 94.69 97 PHE A CA 1
ATOM 786 C C . PHE A 1 97 ? 4.045 6.301 -6.472 1.00 94.69 97 PHE A C 1
ATOM 788 O O . PHE A 1 97 ? 4.102 5.195 -7.013 1.00 94.69 97 PHE A O 1
ATOM 795 N N . TYR A 1 98 ? 2.907 6.978 -6.367 1.00 94.00 98 TYR A N 1
ATOM 796 C CA . TYR A 1 98 ? 1.640 6.534 -6.938 1.00 94.00 98 TYR A CA 1
ATOM 797 C C . TYR A 1 98 ? 1.569 7.000 -8.393 1.00 94.00 98 TYR A C 1
ATOM 799 O O . TYR A 1 98 ? 0.892 7.968 -8.723 1.00 94.00 98 TYR A O 1
ATOM 807 N N . ILE A 1 99 ? 2.285 6.303 -9.282 1.00 93.31 99 ILE A N 1
ATOM 808 C CA . ILE A 1 99 ? 2.423 6.671 -10.706 1.00 93.31 99 ILE A CA 1
ATOM 809 C C . ILE A 1 99 ? 1.059 6.878 -11.375 1.00 93.31 99 ILE A C 1
ATOM 811 O O . ILE A 1 99 ? 0.873 7.811 -12.148 1.00 93.31 99 ILE A O 1
ATOM 815 N N . HIS A 1 100 ? 0.089 6.031 -11.032 1.00 89.38 100 HIS A N 1
ATOM 816 C CA . HIS A 1 100 ? -1.278 6.105 -11.544 1.00 89.38 100 HIS A CA 1
ATOM 817 C C . HIS A 1 100 ? -2.105 7.290 -10.998 1.00 89.38 100 HIS A C 1
ATOM 819 O O . HIS A 1 100 ? -3.169 7.578 -11.538 1.00 89.38 100 HIS A O 1
ATOM 825 N N . LYS A 1 101 ? -1.643 7.968 -9.938 1.00 90.94 101 LYS A N 1
ATOM 826 C CA . LYS A 1 101 ? -2.268 9.170 -9.354 1.00 90.94 101 LYS A CA 1
ATOM 827 C C . LYS A 1 101 ? -1.476 10.454 -9.601 1.00 90.94 101 LYS A C 1
ATOM 829 O O . LYS A 1 101 ? -2.003 11.529 -9.350 1.00 90.94 101 LYS A O 1
ATOM 834 N N . GLY A 1 102 ? -0.234 10.358 -10.079 1.00 92.06 102 GLY A N 1
ATOM 835 C CA . GLY A 1 102 ? 0.599 11.528 -10.365 1.00 92.06 102 GLY A CA 1
ATOM 836 C C . GLY A 1 102 ? 1.166 12.230 -9.130 1.00 92.06 102 GLY A C 1
ATOM 837 O O . GLY A 1 102 ? 1.585 13.374 -9.241 1.00 92.06 102 GLY A O 1
ATOM 838 N N . HIS A 1 103 ? 1.236 11.557 -7.979 1.00 93.31 103 HIS A N 1
ATOM 839 C CA . HIS A 1 103 ? 1.914 12.082 -6.789 1.00 93.31 103 HIS A CA 1
ATOM 840 C C . HIS A 1 103 ? 2.758 11.007 -6.088 1.00 93.31 103 HIS A C 1
ATOM 842 O O . HIS A 1 103 ? 2.592 9.802 -6.308 1.00 93.31 103 HIS A O 1
ATOM 848 N N . SER A 1 104 ? 3.659 11.430 -5.209 1.00 94.38 104 SER A N 1
ATOM 849 C CA . SER A 1 104 ? 4.413 10.575 -4.295 1.00 94.38 104 SER A CA 1
ATOM 850 C C . SER A 1 104 ? 4.177 10.965 -2.848 1.00 94.38 104 SER A C 1
ATOM 852 O O . SER A 1 104 ? 3.943 12.129 -2.541 1.00 94.38 104 SER A O 1
ATOM 854 N N . LYS A 1 105 ? 4.275 9.980 -1.958 1.00 94.31 105 LYS A N 1
ATOM 855 C CA . LYS A 1 105 ? 4.246 10.175 -0.511 1.00 94.31 105 LYS A CA 1
ATOM 856 C C . LYS A 1 105 ? 5.553 9.701 0.095 1.00 94.31 105 LYS A C 1
ATOM 858 O O . LYS A 1 105 ? 5.908 8.534 -0.061 1.00 94.31 105 LYS A O 1
ATOM 863 N N . THR A 1 106 ? 6.248 10.598 0.777 1.00 94.25 106 THR A N 1
ATOM 864 C CA . THR A 1 106 ? 7.462 10.311 1.537 1.00 94.25 106 THR A CA 1
ATOM 865 C C . THR A 1 106 ? 7.113 10.280 3.012 1.00 94.25 106 THR A C 1
ATOM 867 O O . THR A 1 106 ? 6.542 11.226 3.549 1.00 94.25 106 THR A O 1
ATOM 870 N N . PHE A 1 107 ? 7.461 9.177 3.655 1.00 93.38 107 PHE A N 1
ATOM 871 C CA . PHE A 1 107 ? 7.169 8.894 5.044 1.00 93.38 107 PHE A CA 1
ATOM 872 C C . PHE A 1 107 ? 8.460 8.876 5.846 1.00 93.38 107 PHE A C 1
ATOM 874 O O . PHE A 1 107 ? 9.422 8.237 5.419 1.00 93.38 107 PHE A O 1
ATOM 881 N N . THR A 1 108 ? 8.475 9.530 7.007 1.00 92.00 108 THR A N 1
ATOM 882 C CA . THR A 1 108 ? 9.611 9.480 7.936 1.00 92.00 108 THR A CA 1
ATOM 883 C C . THR A 1 108 ? 9.139 9.110 9.335 1.00 92.00 108 THR A C 1
ATOM 885 O O . THR A 1 108 ? 8.203 9.702 9.860 1.00 92.00 108 THR A O 1
ATOM 888 N N . THR A 1 109 ? 9.786 8.120 9.942 1.00 89.94 109 THR A N 1
ATOM 889 C CA . THR A 1 109 ? 9.497 7.644 11.304 1.00 89.94 109 THR A CA 1
ATOM 890 C C . THR A 1 109 ? 10.759 7.704 12.151 1.00 89.94 109 THR A C 1
ATOM 892 O O . THR A 1 109 ? 11.847 7.375 11.670 1.00 89.94 109 THR A O 1
ATOM 895 N N . SER A 1 110 ? 10.626 8.102 13.415 1.00 86.38 110 SER A N 1
ATOM 896 C CA . SER A 1 110 ? 11.701 7.972 14.400 1.00 86.38 110 SER A CA 1
ATOM 897 C C . SER A 1 110 ? 11.857 6.515 14.823 1.00 86.38 110 SER A C 1
ATOM 899 O O . SER A 1 110 ? 10.870 5.784 14.924 1.00 86.38 110 SER A O 1
ATOM 901 N N . LEU A 1 111 ? 13.093 6.091 15.082 1.00 79.62 111 LEU A N 1
ATOM 902 C CA . LEU A 1 111 ? 13.375 4.778 15.645 1.00 79.62 111 LEU A CA 1
ATOM 903 C C . LEU A 1 111 ? 13.654 4.909 17.145 1.00 79.62 111 LEU A C 1
ATOM 905 O O . LEU A 1 111 ? 14.752 5.268 17.555 1.00 79.62 111 LEU A O 1
ATOM 909 N N . GLU A 1 112 ? 12.650 4.622 17.972 1.00 62.94 112 GLU A N 1
ATOM 910 C CA . GLU A 1 112 ? 12.734 4.826 19.428 1.00 62.94 112 GLU A CA 1
ATOM 911 C C . GLU A 1 112 ? 13.581 3.763 20.154 1.00 62.94 112 GLU A C 1
ATOM 913 O O . GLU A 1 112 ? 13.972 3.969 21.300 1.00 62.94 112 GLU A O 1
ATOM 918 N N . ASN A 1 113 ? 13.910 2.639 19.501 1.00 57.97 113 ASN A N 1
ATOM 919 C CA . ASN A 1 113 ? 14.565 1.498 20.142 1.00 57.97 113 ASN A CA 1
ATOM 920 C C . ASN A 1 113 ? 15.733 0.955 19.290 1.00 57.97 113 ASN A C 1
ATOM 922 O O . ASN A 1 113 ? 15.579 0.041 18.484 1.00 57.97 113 ASN A O 1
ATOM 926 N N . VAL A 1 114 ? 16.933 1.520 19.474 1.00 53.91 114 VAL A N 1
ATOM 927 C CA . VAL A 1 114 ? 18.175 1.155 18.741 1.00 53.91 114 VAL A CA 1
ATOM 928 C C . VAL A 1 114 ? 18.804 -0.156 19.271 1.00 53.91 114 VAL A C 1
ATOM 930 O O . VAL A 1 114 ? 19.899 -0.564 18.886 1.00 53.91 114 VAL A O 1
ATOM 933 N N . GLY A 1 115 ? 18.116 -0.848 20.178 1.00 47.94 115 GLY A N 1
ATOM 934 C CA . GLY A 1 115 ? 18.624 -2.001 20.913 1.00 47.94 115 GLY A CA 1
ATOM 935 C C . GLY A 1 115 ? 18.541 -3.341 20.178 1.00 47.94 115 GLY A C 1
ATOM 936 O O . GLY A 1 115 ? 18.018 -4.284 20.754 1.00 47.94 115 GLY A O 1
ATOM 937 N N . SER A 1 116 ? 19.047 -3.486 18.945 1.00 50.84 116 SER A N 1
ATOM 938 C CA . SER A 1 116 ? 19.458 -4.820 18.456 1.00 50.84 116 SER A CA 1
ATOM 939 C C . SER A 1 116 ? 20.441 -4.769 17.275 1.00 50.84 116 SER A C 1
ATOM 941 O O . SER A 1 116 ? 20.290 -4.001 16.328 1.00 50.84 116 SER A O 1
ATOM 943 N N . HIS A 1 117 ? 21.466 -5.624 17.331 1.00 46.78 117 HIS A N 1
ATOM 944 C CA . HIS A 1 117 ? 22.654 -5.621 16.467 1.00 46.78 117 HIS A CA 1
ATOM 945 C C . HIS A 1 117 ? 22.492 -6.289 15.086 1.00 46.78 117 HIS A C 1
ATOM 947 O O . HIS A 1 117 ? 23.489 -6.680 14.479 1.00 46.78 117 HIS A O 1
ATOM 953 N N . VAL A 1 118 ? 21.277 -6.415 14.542 1.00 51.09 118 VAL A N 1
ATOM 954 C CA . VAL A 1 118 ? 21.087 -6.907 13.161 1.00 51.09 118 VAL A CA 1
ATOM 955 C C . VAL A 1 118 ? 19.978 -6.118 12.461 1.00 51.09 118 VAL A C 1
ATOM 957 O O . VAL A 1 118 ? 18.937 -6.659 12.093 1.00 51.09 118 VAL A O 1
ATOM 960 N N . THR A 1 119 ? 20.180 -4.814 12.275 1.00 53.38 119 THR A N 1
ATOM 961 C CA . THR A 1 119 ? 19.251 -3.975 11.510 1.00 53.38 119 THR A CA 1
ATOM 962 C C . THR A 1 119 ? 19.315 -4.330 10.023 1.00 53.38 119 THR A C 1
ATOM 964 O O . THR A 1 119 ? 20.292 -4.066 9.321 1.00 53.38 119 THR A O 1
ATOM 967 N N . LYS A 1 120 ? 18.259 -4.994 9.540 1.00 63.34 120 LYS A N 1
ATOM 968 C CA . LYS A 1 120 ? 18.007 -5.244 8.113 1.00 63.34 120 LYS A CA 1
ATOM 969 C C . LYS A 1 120 ? 17.341 -4.008 7.496 1.00 63.34 120 LYS A C 1
ATOM 971 O O . LYS A 1 120 ? 16.824 -3.162 8.209 1.00 63.34 120 LYS A O 1
ATOM 976 N N . GLY A 1 121 ? 17.388 -3.866 6.173 1.00 74.81 121 GLY A N 1
ATOM 977 C CA . GLY A 1 121 ? 16.707 -2.761 5.485 1.00 74.81 121 GLY A CA 1
ATOM 978 C C . GLY A 1 121 ? 15.179 -2.896 5.523 1.00 74.81 121 GLY A C 1
ATOM 979 O O . GLY A 1 121 ? 14.656 -3.966 5.836 1.00 74.81 121 GLY A O 1
ATOM 980 N N . ILE A 1 122 ? 14.473 -1.824 5.151 1.00 85.81 122 ILE A N 1
ATOM 981 C CA . ILE A 1 122 ? 13.015 -1.840 4.972 1.00 85.81 122 ILE A CA 1
ATOM 982 C C . ILE A 1 122 ? 12.628 -2.904 3.943 1.00 85.81 122 ILE A C 1
ATOM 984 O O . ILE A 1 122 ? 13.243 -3.011 2.874 1.00 85.81 122 ILE A O 1
ATOM 988 N N . THR A 1 123 ? 11.572 -3.650 4.261 1.00 88.38 123 THR A N 1
ATOM 989 C CA . THR A 1 123 ? 10.945 -4.610 3.356 1.00 88.38 123 THR A CA 1
ATOM 990 C C . THR A 1 123 ? 9.626 -4.052 2.831 1.00 88.38 123 THR A C 1
ATOM 992 O O . THR A 1 123 ? 8.805 -3.554 3.599 1.00 88.38 123 THR A O 1
ATOM 995 N N . PHE A 1 124 ? 9.419 -4.173 1.518 1.00 91.94 124 PHE A N 1
ATOM 996 C CA . PHE A 1 124 ? 8.165 -3.845 0.842 1.00 91.94 124 PHE A CA 1
ATOM 997 C C . PHE A 1 124 ? 7.502 -5.128 0.344 1.00 91.94 124 PHE A C 1
ATOM 999 O O . PHE A 1 124 ? 8.133 -5.876 -0.401 1.00 91.94 124 PHE A O 1
ATOM 1006 N N . LEU A 1 125 ? 6.242 -5.370 0.701 1.00 91.75 125 LEU A N 1
ATOM 1007 C CA . LEU A 1 125 ? 5.459 -6.516 0.235 1.00 91.75 125 LEU A CA 1
ATOM 1008 C C . LEU A 1 125 ? 4.198 -6.051 -0.485 1.00 91.75 125 LEU A C 1
ATOM 1010 O O . LEU A 1 125 ? 3.509 -5.139 -0.029 1.00 91.75 125 LEU A O 1
ATOM 1014 N N . ASN A 1 126 ? 3.877 -6.726 -1.583 1.00 91.19 126 ASN A N 1
ATOM 1015 C CA . ASN A 1 126 ? 2.636 -6.516 -2.312 1.00 91.19 126 ASN A CA 1
ATOM 1016 C C . ASN A 1 126 ? 1.531 -7.412 -1.740 1.00 91.19 126 ASN A C 1
ATOM 1018 O O . ASN A 1 126 ? 1.672 -8.634 -1.701 1.00 91.19 126 ASN A O 1
ATOM 1022 N N . LEU A 1 127 ? 0.431 -6.799 -1.319 1.00 89.94 127 LEU A N 1
ATOM 1023 C CA . LEU A 1 127 ? -0.767 -7.449 -0.787 1.00 89.94 127 LEU A CA 1
ATOM 1024 C C . LEU A 1 127 ? -1.986 -7.080 -1.652 1.00 89.94 127 LEU A C 1
ATOM 1026 O O . LEU A 1 127 ? -3.070 -6.781 -1.149 1.00 89.94 127 LEU A O 1
ATOM 1030 N N . ASP A 1 128 ? -1.773 -7.076 -2.971 1.00 85.56 128 ASP A N 1
ATOM 1031 C CA . ASP A 1 128 ? -2.709 -6.718 -4.040 1.00 85.56 128 ASP A CA 1
ATOM 1032 C C . ASP A 1 128 ? -3.149 -5.243 -4.014 1.00 85.56 128 ASP A C 1
ATOM 1034 O O . ASP A 1 128 ? -2.672 -4.435 -4.808 1.00 85.56 128 ASP A O 1
ATOM 1038 N N . TYR A 1 129 ? -4.059 -4.874 -3.113 1.00 86.62 129 TYR A N 1
ATOM 1039 C CA . TYR A 1 129 ? -4.558 -3.493 -2.975 1.00 86.62 129 TYR A CA 1
ATOM 1040 C C . TYR A 1 129 ? -3.852 -2.711 -1.872 1.00 86.62 129 TYR A C 1
ATOM 1042 O O . TYR A 1 129 ? -4.048 -1.502 -1.733 1.00 86.62 129 TYR A O 1
ATOM 1050 N N . TYR A 1 130 ? -3.014 -3.408 -1.109 1.00 91.19 130 TYR A N 1
ATOM 1051 C CA . TYR A 1 130 ? -2.170 -2.821 -0.092 1.00 91.19 130 TYR A CA 1
ATOM 1052 C C . TYR A 1 130 ? -0.700 -3.070 -0.392 1.00 91.19 130 TYR A C 1
ATOM 1054 O O . TYR A 1 130 ? -0.320 -4.087 -0.975 1.00 91.19 130 TYR A O 1
ATOM 1062 N N . VAL A 1 131 ? 0.135 -2.157 0.085 1.00 93.62 131 VAL A N 1
ATOM 1063 C CA . VAL A 1 131 ? 1.570 -2.380 0.225 1.00 93.62 131 VAL A CA 1
ATOM 1064 C C . VAL A 1 131 ? 1.905 -2.378 1.702 1.00 93.62 131 VAL A C 1
ATOM 1066 O O . VAL A 1 131 ? 1.634 -1.403 2.398 1.00 93.62 131 VAL A O 1
ATOM 1069 N N . ALA A 1 132 ? 2.512 -3.463 2.176 1.00 94.06 132 ALA A N 1
ATOM 1070 C CA . ALA A 1 132 ? 3.094 -3.494 3.508 1.00 94.06 132 ALA A CA 1
ATOM 1071 C C . ALA A 1 132 ? 4.546 -3.014 3.442 1.00 94.06 132 ALA A C 1
ATOM 1073 O O . ALA A 1 132 ? 5.357 -3.551 2.685 1.00 94.06 132 ALA A O 1
ATOM 1074 N N . VAL A 1 133 ? 4.866 -2.015 4.253 1.00 93.69 133 VAL A N 1
ATOM 1075 C CA . VAL A 1 133 ? 6.209 -1.494 4.490 1.00 93.69 133 VAL A CA 1
ATOM 1076 C C . VAL A 1 133 ? 6.558 -1.805 5.927 1.00 93.69 133 VAL A C 1
ATOM 1078 O O . VAL A 1 133 ? 5.875 -1.342 6.832 1.00 93.69 133 VAL A O 1
ATOM 1081 N N . TYR A 1 134 ? 7.602 -2.582 6.169 1.00 90.44 134 TYR A N 1
ATOM 1082 C CA . TYR A 1 134 ? 7.951 -2.906 7.545 1.00 90.44 134 TYR A CA 1
ATOM 1083 C C . TYR A 1 134 ? 9.446 -3.036 7.751 1.00 90.44 134 TYR A C 1
ATOM 1085 O O . TYR A 1 134 ? 10.217 -3.366 6.841 1.00 90.44 134 TYR A O 1
ATOM 1093 N N . LEU A 1 135 ? 9.828 -2.777 8.992 1.00 87.00 135 LEU A N 1
ATOM 1094 C CA . LEU A 1 135 ? 11.152 -3.023 9.517 1.00 87.00 135 LEU A CA 1
ATOM 1095 C C . LEU A 1 135 ? 10.984 -3.895 10.769 1.00 87.00 135 LEU A C 1
ATOM 1097 O O . LEU A 1 135 ? 10.368 -3.431 11.734 1.00 87.00 135 LEU A O 1
ATOM 1101 N N . PRO A 1 136 ? 11.462 -5.157 10.752 1.00 80.88 136 PRO A N 1
ATOM 1102 C CA . PRO A 1 136 ? 11.229 -6.097 11.845 1.00 80.88 136 PRO A CA 1
ATOM 1103 C C . PRO A 1 136 ? 11.629 -5.535 13.211 1.00 80.88 136 PRO A C 1
ATOM 1105 O O . PRO A 1 136 ? 12.732 -5.014 13.361 1.00 80.88 136 PRO A O 1
ATOM 1108 N N . GLY A 1 137 ? 10.737 -5.665 14.196 1.00 79.38 137 GLY A N 1
ATOM 1109 C CA . GLY A 1 137 ? 10.937 -5.159 15.558 1.00 79.38 137 GLY A CA 1
ATOM 1110 C C . GLY A 1 137 ? 10.831 -3.637 15.710 1.00 79.38 137 GLY A C 1
ATOM 1111 O O . GLY A 1 137 ? 11.134 -3.125 16.783 1.00 79.3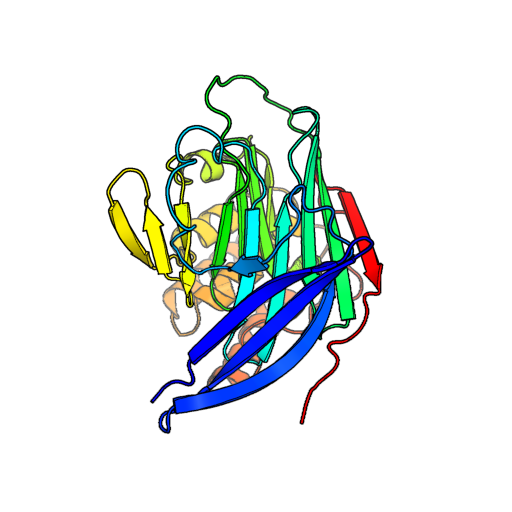8 137 GLY A O 1
ATOM 1112 N N . HIS A 1 138 ? 10.497 -2.884 14.653 1.00 84.12 138 HIS A N 1
ATOM 1113 C CA . HIS A 1 138 ? 10.534 -1.413 14.679 1.00 84.12 138 HIS A CA 1
ATOM 1114 C C . HIS A 1 138 ? 9.217 -0.777 14.240 1.00 84.12 138 HIS A C 1
ATOM 1116 O O . HIS A 1 138 ? 8.663 0.027 14.983 1.00 84.12 138 HIS A O 1
ATOM 1122 N N . PHE A 1 139 ? 8.709 -1.106 13.051 1.00 89.69 139 PHE A N 1
ATOM 1123 C CA . PHE A 1 139 ? 7.412 -0.598 12.601 1.00 89.69 139 PHE A CA 1
ATOM 1124 C C . PHE A 1 139 ? 6.793 -1.475 11.516 1.00 89.69 139 PHE A C 1
ATOM 1126 O O . PHE A 1 139 ? 7.482 -2.219 10.809 1.00 89.69 139 PHE A O 1
ATOM 1133 N N . PHE A 1 140 ? 5.487 -1.301 11.338 1.00 91.88 140 PHE A N 1
ATOM 1134 C CA . PHE A 1 140 ? 4.711 -1.844 10.233 1.00 91.88 140 PHE A CA 1
ATOM 1135 C C . PHE A 1 140 ? 3.757 -0.776 9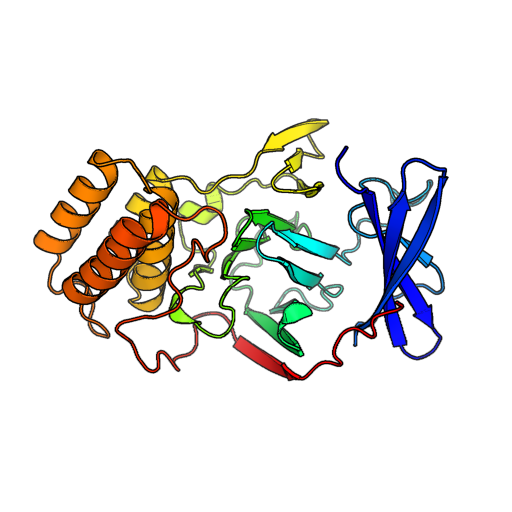.702 1.00 91.88 140 PHE A C 1
ATOM 1137 O O . PHE A 1 140 ? 2.988 -0.204 10.461 1.00 91.88 140 PHE A O 1
ATOM 1144 N N . HIS A 1 141 ? 3.793 -0.516 8.400 1.00 94.06 141 HIS A N 1
ATOM 1145 C CA . HIS A 1 141 ? 2.879 0.383 7.711 1.00 94.06 141 HIS A CA 1
ATOM 1146 C C . HIS A 1 141 ? 2.161 -0.365 6.595 1.00 94.06 141 HIS A C 1
ATOM 1148 O O . HIS A 1 141 ? 2.797 -0.880 5.679 1.00 94.06 141 HIS A O 1
ATOM 1154 N N . LEU A 1 142 ? 0.838 -0.393 6.635 1.00 94.19 142 LEU A N 1
ATOM 1155 C CA . LEU A 1 142 ? 0.006 -0.934 5.575 1.00 94.19 142 LEU A CA 1
ATOM 1156 C C . LEU A 1 142 ? -0.644 0.220 4.810 1.00 94.19 142 LEU A C 1
ATOM 1158 O O . LEU A 1 142 ? -1.536 0.890 5.322 1.00 94.19 142 LEU A O 1
ATOM 1162 N N . LEU A 1 143 ? -0.177 0.439 3.584 1.00 93.38 143 LEU A N 1
ATOM 1163 C CA . LEU A 1 143 ? -0.590 1.530 2.706 1.00 93.38 143 LEU A CA 1
ATOM 1164 C C . LEU A 1 143 ? -1.668 1.061 1.734 1.00 93.38 143 LEU A C 1
ATOM 1166 O O . LEU A 1 143 ? -1.449 0.102 0.993 1.00 93.38 143 LEU A O 1
ATOM 1170 N N . ASN A 1 144 ? -2.794 1.769 1.680 1.00 90.19 144 ASN A N 1
ATOM 1171 C CA . ASN A 1 144 ? -3.799 1.586 0.636 1.00 90.19 144 ASN A CA 1
ATOM 1172 C C . ASN A 1 144 ? -3.286 2.196 -0.679 1.00 90.19 144 ASN A C 1
ATOM 1174 O O . ASN A 1 144 ? -3.188 3.417 -0.801 1.00 90.19 144 ASN A O 1
ATOM 1178 N N . VAL A 1 145 ? -2.970 1.360 -1.673 1.00 89.19 145 VAL A N 1
ATOM 1179 C CA . VAL A 1 145 ? -2.442 1.853 -2.958 1.00 89.19 145 VAL A CA 1
ATOM 1180 C C . VAL A 1 145 ? -3.517 2.214 -3.977 1.00 89.19 145 VAL A C 1
ATOM 1182 O O . VAL A 1 145 ? -3.197 2.840 -4.984 1.00 89.19 145 VAL A O 1
ATOM 1185 N N . GLN A 1 146 ? -4.776 1.853 -3.725 1.00 86.19 146 GLN A N 1
ATOM 1186 C CA . GLN A 1 146 ? -5.912 2.196 -4.585 1.00 86.19 146 GLN A CA 1
ATOM 1187 C C . GLN A 1 146 ? -6.421 3.619 -4.297 1.00 86.19 146 GLN A C 1
ATOM 1189 O O . GLN A 1 146 ? -6.659 4.414 -5.214 1.00 86.19 146 GLN A O 1
ATOM 1194 N N . HIS A 1 147 ? -6.546 3.947 -3.010 1.00 86.81 147 HIS A N 1
ATOM 1195 C CA . HIS A 1 147 ? -7.022 5.234 -2.505 1.00 86.81 147 HIS A CA 1
ATOM 1196 C C . HIS A 1 147 ? -5.978 5.858 -1.568 1.00 86.81 147 HIS A C 1
ATOM 1198 O O . HIS A 1 147 ? -6.226 5.984 -0.369 1.00 86.81 147 HIS A O 1
ATOM 1204 N N . PRO A 1 148 ? -4.801 6.249 -2.092 1.00 87.00 148 PRO A N 1
ATOM 1205 C CA . PRO A 1 148 ? -3.710 6.753 -1.261 1.00 87.00 148 PRO A CA 1
ATOM 1206 C C . PRO A 1 148 ? -4.058 8.045 -0.522 1.00 87.00 148 PRO A C 1
ATOM 1208 O O . PRO A 1 148 ? -3.442 8.337 0.499 1.00 87.00 148 PRO A O 1
ATOM 1211 N N . ASP A 1 149 ? -5.036 8.813 -1.004 1.00 86.19 149 ASP A N 1
ATOM 1212 C CA . ASP A 1 149 ? -5.487 10.069 -0.394 1.00 86.19 149 ASP A CA 1
ATOM 1213 C C . ASP A 1 149 ? -6.307 9.856 0.886 1.00 86.19 149 ASP A C 1
ATOM 1215 O O . ASP A 1 149 ? -6.373 10.748 1.729 1.00 86.19 149 ASP A O 1
ATOM 1219 N N . LEU A 1 150 ? -6.869 8.660 1.083 1.00 85.94 150 LEU A N 1
ATOM 1220 C CA . LEU A 1 150 ? -7.651 8.323 2.268 1.00 85.94 150 LEU A CA 1
ATOM 1221 C C . LEU A 1 150 ? -6.730 7.811 3.384 1.00 85.94 150 LEU A C 1
ATOM 1223 O O . LEU A 1 150 ? -6.608 6.608 3.620 1.00 85.94 150 LEU A O 1
ATOM 1227 N N . ILE A 1 151 ? -6.073 8.743 4.079 1.00 83.00 151 ILE A N 1
ATOM 1228 C CA . ILE A 1 151 ? -5.097 8.454 5.148 1.00 83.00 151 ILE A CA 1
ATOM 1229 C C . ILE A 1 151 ? -5.697 7.565 6.251 1.00 83.00 151 ILE A C 1
ATOM 1231 O O . ILE A 1 151 ? -4.998 6.715 6.794 1.00 83.00 151 ILE A O 1
ATOM 1235 N N . CYS A 1 152 ? -7.001 7.675 6.521 1.00 82.19 152 CYS A N 1
ATOM 1236 C CA . CYS A 1 152 ? -7.716 6.830 7.484 1.00 82.19 152 CYS A CA 1
ATOM 1237 C C . CYS A 1 152 ? -7.741 5.327 7.132 1.00 82.19 152 CYS A C 1
ATOM 1239 O O . CYS A 1 152 ? -8.098 4.513 7.978 1.00 82.19 152 CYS A O 1
ATOM 1241 N N . HIS A 1 153 ? -7.342 4.937 5.916 1.00 85.25 153 HIS A N 1
ATOM 1242 C CA . HIS A 1 153 ? -7.183 3.532 5.515 1.00 85.25 153 HIS A CA 1
ATOM 1243 C C . HIS A 1 153 ? -5.745 3.028 5.680 1.00 85.25 153 HIS A C 1
ATOM 1245 O O . HIS A 1 153 ? -5.470 1.866 5.375 1.00 85.25 153 HIS A O 1
ATOM 1251 N N . SER A 1 154 ? -4.825 3.895 6.106 1.00 88.38 154 SER A N 1
ATOM 1252 C CA . SER A 1 154 ? -3.418 3.570 6.283 1.00 88.38 154 SER A CA 1
ATOM 1253 C C . SER A 1 154 ? -3.159 3.162 7.727 1.00 88.38 154 SER A C 1
ATOM 1255 O O . SER A 1 154 ? -3.348 3.952 8.649 1.00 88.38 154 SER A O 1
ATOM 1257 N N . LEU A 1 155 ? -2.732 1.918 7.934 1.00 91.31 155 LEU A N 1
ATOM 1258 C CA . LEU A 1 155 ? -2.484 1.377 9.268 1.00 91.31 155 LEU A CA 1
ATOM 1259 C C . LEU A 1 155 ? -0.993 1.443 9.585 1.00 91.31 155 LEU A C 1
ATOM 1261 O O . LEU A 1 155 ? -0.214 0.705 8.984 1.00 91.31 155 LEU A O 1
ATOM 1265 N N . PHE A 1 156 ? -0.601 2.265 10.554 1.00 92.06 156 PHE A N 1
ATOM 1266 C CA . PHE A 1 156 ? 0.775 2.341 11.039 1.00 92.06 156 PHE A CA 1
ATOM 1267 C C . PHE A 1 156 ? 0.869 1.828 12.472 1.00 92.06 156 PHE A C 1
ATOM 1269 O O . PHE A 1 156 ? 0.125 2.279 13.334 1.00 92.06 156 PHE A O 1
ATOM 1276 N N . LEU A 1 157 ? 1.788 0.897 12.715 1.00 89.50 157 LEU A N 1
ATOM 1277 C CA . LEU A 1 157 ? 2.081 0.322 14.021 1.00 89.50 157 LEU A CA 1
ATOM 1278 C C . LEU A 1 157 ? 3.545 0.594 14.368 1.00 89.50 157 LEU A C 1
ATOM 1280 O O . LEU A 1 157 ? 4.441 0.288 13.575 1.00 89.50 157 LEU A O 1
ATOM 1284 N N . THR A 1 158 ? 3.784 1.122 15.566 1.00 84.50 158 THR A N 1
ATOM 1285 C CA . THR A 1 158 ? 5.124 1.352 16.126 1.00 84.50 158 THR A CA 1
ATOM 1286 C C . THR A 1 158 ? 5.582 0.171 16.980 1.00 84.50 158 THR A C 1
ATOM 1288 O O . THR A 1 158 ? 4.753 -0.561 17.519 1.00 84.50 158 THR A O 1
ATOM 1291 N N . GLY A 1 159 ? 6.903 0.000 17.121 1.00 68.81 159 GLY A N 1
ATOM 1292 C CA . GLY A 1 159 ? 7.601 -1.162 17.704 1.00 68.81 159 GLY A CA 1
ATOM 1293 C C . GLY A 1 159 ? 7.144 -1.641 19.083 1.00 68.81 159 GLY A C 1
ATOM 1294 O O . GLY A 1 159 ? 7.466 -2.756 19.466 1.00 68.81 159 GLY A O 1
ATOM 1295 N N . ASN A 1 160 ? 6.364 -0.842 19.810 1.00 67.25 160 ASN A N 1
ATOM 1296 C CA . ASN A 1 160 ? 5.781 -1.220 21.098 1.00 67.25 160 ASN A CA 1
ATOM 1297 C C . ASN A 1 160 ? 4.527 -2.110 20.962 1.00 67.25 160 ASN A C 1
ATOM 1299 O O . ASN A 1 160 ? 3.926 -2.479 21.969 1.00 67.25 160 ASN A O 1
ATOM 1303 N N . ASN A 1 161 ? 4.094 -2.424 19.738 1.00 70.81 161 ASN A N 1
ATOM 1304 C CA . ASN A 1 161 ? 2.958 -3.299 19.479 1.00 70.81 161 ASN A CA 1
ATOM 1305 C C . ASN A 1 161 ? 3.406 -4.769 19.393 1.00 70.81 161 ASN A C 1
ATOM 1307 O O . ASN A 1 161 ? 4.208 -5.113 18.528 1.00 70.81 161 ASN A O 1
ATOM 1311 N N . GLU A 1 162 ? 2.824 -5.645 20.220 1.00 71.94 162 GLU A N 1
ATOM 1312 C CA . GLU A 1 162 ? 3.110 -7.095 20.253 1.00 71.94 162 GLU A CA 1
ATOM 1313 C C . GLU A 1 162 ? 2.961 -7.777 18.878 1.00 71.94 162 GLU A C 1
ATOM 1315 O O . GLU A 1 162 ? 3.608 -8.783 18.590 1.00 71.94 162 GLU A O 1
ATOM 1320 N N . MET A 1 163 ? 2.144 -7.212 17.981 1.00 74.19 163 MET A N 1
ATOM 1321 C CA . MET A 1 163 ? 1.977 -7.712 16.614 1.00 74.19 163 MET A CA 1
ATOM 1322 C C . MET A 1 163 ? 3.228 -7.552 15.742 1.00 74.19 163 MET A C 1
ATOM 1324 O O . MET A 1 163 ? 3.364 -8.253 14.740 1.00 74.19 163 MET A O 1
ATOM 1328 N N . ILE A 1 164 ? 4.142 -6.641 16.081 1.00 76.81 164 ILE A N 1
ATOM 1329 C CA . ILE A 1 164 ? 5.371 -6.415 15.309 1.00 76.81 164 ILE A CA 1
ATOM 1330 C C . ILE A 1 164 ? 6.382 -7.532 15.547 1.00 76.81 164 ILE A C 1
ATOM 1332 O O . ILE A 1 164 ? 7.101 -7.897 14.616 1.00 76.81 164 ILE A O 1
ATOM 1336 N N . ASP A 1 165 ? 6.385 -8.129 16.737 1.00 74.06 165 ASP A N 1
ATOM 1337 C CA . ASP A 1 165 ? 7.231 -9.285 17.054 1.00 74.06 165 ASP A CA 1
ATOM 1338 C C . ASP A 1 165 ? 6.793 -10.549 16.296 1.00 74.06 165 ASP A C 1
ATOM 1340 O O . ASP A 1 165 ? 7.581 -11.470 16.094 1.00 74.06 165 ASP A O 1
ATOM 1344 N N . MET A 1 166 ? 5.550 -10.581 15.804 1.00 76.75 166 MET A N 1
ATOM 1345 C CA . MET A 1 166 ? 5.058 -11.646 14.925 1.00 76.75 166 MET A CA 1
ATOM 1346 C C . MET A 1 166 ? 5.562 -11.509 13.478 1.00 76.75 166 MET A C 1
ATOM 1348 O O . MET A 1 166 ? 5.371 -12.426 12.671 1.00 76.75 166 MET A O 1
ATOM 1352 N N . LEU A 1 167 ? 6.170 -10.374 13.108 1.00 79.75 167 LEU A N 1
ATOM 1353 C CA . LEU A 1 167 ? 6.624 -10.146 11.739 1.00 79.75 167 LEU A CA 1
ATOM 1354 C C . LEU A 1 167 ? 7.899 -10.940 11.430 1.00 79.75 167 LEU A C 1
ATOM 1356 O O . LEU A 1 167 ? 8.791 -11.064 12.269 1.00 79.75 167 LEU A O 1
ATOM 1360 N N . PRO A 1 168 ? 8.059 -11.437 10.190 1.00 80.81 168 PRO A N 1
ATOM 1361 C CA . PRO A 1 168 ? 9.245 -12.196 9.827 1.00 80.81 168 PRO A CA 1
ATOM 1362 C C . PRO A 1 168 ? 10.522 -11.357 9.958 1.00 80.81 168 PRO A C 1
ATOM 1364 O O . PRO A 1 168 ? 10.706 -10.365 9.252 1.00 80.81 168 PRO A O 1
ATOM 1367 N N . HIS A 1 169 ? 11.451 -11.807 10.804 1.00 78.81 169 HIS A N 1
ATOM 1368 C CA . HIS A 1 169 ? 12.775 -11.190 10.940 1.00 78.81 169 HIS A CA 1
ATOM 1369 C C . HIS A 1 169 ? 13.745 -11.580 9.815 1.00 78.81 169 HIS A C 1
ATOM 1371 O O . HIS A 1 169 ? 14.812 -10.977 9.674 1.00 78.81 169 HIS A O 1
ATOM 1377 N N . CYS A 1 170 ? 13.436 -12.615 9.027 1.00 76.25 170 CYS A N 1
ATOM 1378 C CA . CYS A 1 170 ? 14.256 -13.024 7.885 1.00 76.25 170 CYS A CA 1
ATOM 1379 C C . CYS A 1 170 ? 14.123 -12.012 6.731 1.00 76.25 170 CYS A C 1
ATOM 1381 O O . CYS A 1 170 ? 13.062 -11.412 6.577 1.00 76.25 170 CYS A O 1
ATOM 1383 N N . PRO A 1 171 ? 15.184 -11.781 5.929 1.00 78.06 171 PRO A N 1
ATOM 1384 C CA . PRO A 1 171 ? 15.078 -10.886 4.788 1.00 78.06 171 PRO A CA 1
ATOM 1385 C C . PRO A 1 171 ? 14.125 -11.511 3.770 1.00 78.06 171 PRO A C 1
ATOM 1387 O O . PRO A 1 171 ? 14.371 -12.620 3.290 1.00 78.06 171 PRO A O 1
ATOM 1390 N N . LEU A 1 172 ? 13.051 -10.795 3.459 1.00 83.62 172 LEU A N 1
ATOM 1391 C CA . LEU A 1 172 ? 12.071 -11.218 2.472 1.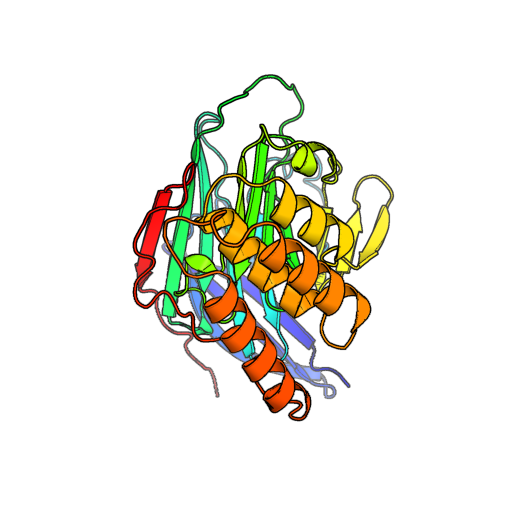00 83.62 172 LEU A CA 1
ATOM 1392 C C . LEU A 1 172 ? 12.278 -10.453 1.170 1.00 83.62 172 LEU A C 1
ATOM 1394 O O . LEU A 1 172 ? 12.497 -9.242 1.170 1.00 83.62 172 LEU A O 1
ATOM 1398 N N . GLN A 1 173 ? 12.169 -11.165 0.054 1.00 83.00 173 GLN A N 1
ATOM 1399 C CA . GLN A 1 173 ? 12.184 -10.575 -1.275 1.00 83.00 173 GLN A CA 1
ATOM 1400 C C . GLN A 1 173 ? 10.796 -10.685 -1.899 1.00 83.00 173 GLN A C 1
ATOM 1402 O O . GLN A 1 173 ? 10.288 -11.784 -2.124 1.00 83.00 173 GLN A O 1
ATOM 1407 N N . SER A 1 174 ? 10.188 -9.534 -2.182 1.00 84.75 174 SER A N 1
ATOM 1408 C CA . SER A 1 174 ? 8.914 -9.463 -2.896 1.00 84.75 174 SER A CA 1
ATOM 1409 C C . SER A 1 174 ? 9.105 -9.815 -4.370 1.00 84.75 174 SER A C 1
ATOM 1411 O O . SER A 1 174 ? 10.048 -9.351 -5.016 1.00 84.75 174 SER A O 1
ATOM 1413 N N . LEU A 1 175 ? 8.215 -10.656 -4.886 1.00 82.25 175 LEU A N 1
ATOM 1414 C CA . LEU A 1 175 ? 8.171 -11.102 -6.275 1.00 82.25 175 LEU A CA 1
ATOM 1415 C C . LEU A 1 175 ? 6.864 -10.620 -6.927 1.00 82.25 175 LEU A C 1
ATOM 1417 O O . LEU A 1 175 ? 6.161 -9.760 -6.403 1.00 82.25 175 LEU A O 1
ATOM 1421 N N . SER A 1 176 ? 6.540 -11.146 -8.109 1.00 79.00 176 SER A N 1
ATOM 1422 C CA . SER A 1 176 ? 5.298 -10.795 -8.802 1.00 79.00 176 SER A CA 1
ATOM 1423 C C . SER A 1 176 ? 4.052 -11.194 -7.996 1.00 79.00 176 SER A C 1
ATOM 1425 O O . SER A 1 176 ? 3.963 -12.303 -7.459 1.00 79.00 176 SER A O 1
ATOM 1427 N N . GLY A 1 177 ? 3.067 -10.293 -7.944 1.00 83.12 177 GLY A N 1
ATOM 1428 C CA . GLY A 1 177 ? 1.878 -10.445 -7.102 1.00 83.12 177 GLY A CA 1
ATOM 1429 C C . GLY A 1 177 ? 2.238 -10.480 -5.616 1.00 83.12 177 GLY A C 1
ATOM 1430 O O . GLY A 1 177 ? 3.170 -9.810 -5.193 1.00 83.12 177 GLY A O 1
ATOM 1431 N N . SER A 1 178 ? 1.519 -11.283 -4.833 1.00 87.81 178 SER A N 1
ATOM 1432 C CA . SER A 1 178 ? 1.763 -11.480 -3.396 1.00 87.81 178 SER A CA 1
ATOM 1433 C C . SER A 1 178 ? 2.774 -12.585 -3.063 1.00 87.81 178 SER A C 1
ATOM 1435 O O . SER A 1 178 ? 2.772 -13.127 -1.957 1.00 87.81 178 SER A O 1
ATOM 1437 N N . LEU A 1 179 ? 3.621 -12.976 -4.020 1.00 88.94 179 LEU A N 1
ATOM 1438 C CA . LEU A 1 179 ? 4.649 -13.992 -3.798 1.00 88.94 179 LEU A CA 1
ATOM 1439 C C . LEU A 1 179 ? 5.874 -13.393 -3.110 1.00 88.94 179 LEU A C 1
ATOM 1441 O O . LEU A 1 179 ? 6.331 -12.306 -3.460 1.00 88.94 179 LEU A O 1
ATOM 1445 N N . VAL A 1 180 ? 6.426 -14.134 -2.155 1.00 88.38 180 VAL A N 1
ATOM 1446 C CA . VAL A 1 180 ? 7.559 -13.698 -1.342 1.00 88.38 180 VAL A CA 1
ATOM 1447 C C . VAL A 1 180 ? 8.554 -14.838 -1.193 1.00 88.38 180 VAL A C 1
ATOM 1449 O O . VAL A 1 180 ? 8.175 -15.955 -0.844 1.00 88.38 180 VAL A O 1
ATOM 1452 N N . LEU A 1 181 ? 9.829 -14.558 -1.446 1.00 86.50 181 LEU A N 1
ATOM 1453 C CA . LEU A 1 181 ? 10.931 -15.477 -1.183 1.00 86.50 181 LEU A CA 1
ATOM 1454 C C . LEU A 1 181 ? 11.535 -15.160 0.187 1.00 86.50 181 LEU A C 1
ATOM 1456 O O . LEU A 1 181 ? 12.000 -14.047 0.428 1.00 86.50 181 LEU A O 1
ATOM 1460 N N . ASP A 1 182 ? 11.549 -16.151 1.073 1.00 86.88 182 ASP A N 1
ATOM 1461 C CA . ASP A 1 182 ? 12.345 -16.096 2.293 1.00 86.88 182 ASP A CA 1
ATOM 1462 C C . ASP A 1 182 ? 13.796 -16.445 1.957 1.00 86.88 182 ASP A C 1
ATOM 1464 O O . ASP A 1 182 ? 14.131 -17.597 1.672 1.00 86.88 182 ASP A O 1
ATOM 1468 N N . CYS A 1 183 ? 14.671 -15.442 2.007 1.00 80.19 183 CYS A N 1
ATOM 1469 C CA . CYS A 1 183 ? 16.076 -15.590 1.643 1.00 80.19 183 CYS A CA 1
ATOM 1470 C C . CYS A 1 183 ? 16.865 -16.484 2.611 1.00 80.19 183 CYS A C 1
ATOM 1472 O O . CYS A 1 183 ? 17.937 -16.964 2.244 1.00 80.19 183 CYS A O 1
ATOM 1474 N N . CYS A 1 184 ? 16.376 -16.696 3.837 1.00 81.62 184 CYS A N 1
ATOM 1475 C CA . CYS A 1 184 ? 17.033 -17.564 4.812 1.00 81.62 184 CYS A CA 1
ATOM 1476 C C . CYS A 1 184 ? 16.705 -19.038 4.566 1.00 81.62 184 CYS A C 1
ATOM 1478 O O . CYS A 1 184 ? 17.608 -19.871 4.596 1.00 81.62 184 CYS A O 1
ATOM 1480 N N . SER A 1 185 ? 15.435 -19.367 4.315 1.00 85.31 185 SER A N 1
ATOM 1481 C CA . SER A 1 185 ? 15.016 -20.757 4.082 1.00 85.31 185 SER A CA 1
ATOM 1482 C C . SER A 1 185 ? 15.024 -21.179 2.611 1.00 85.31 185 SER A C 1
ATOM 1484 O O . SER A 1 185 ? 14.943 -22.372 2.323 1.00 85.31 185 SER A O 1
ATOM 1486 N N . GLY A 1 186 ? 15.088 -20.223 1.679 1.00 84.31 186 GLY A N 1
ATOM 1487 C CA . GLY A 1 186 ? 14.931 -20.464 0.243 1.00 84.31 186 GLY A CA 1
ATOM 1488 C C . GLY A 1 186 ? 13.509 -20.872 -0.158 1.00 84.31 186 GLY A C 1
ATOM 1489 O O . GLY A 1 186 ? 13.304 -21.354 -1.271 1.00 84.31 186 GLY A O 1
ATOM 1490 N N . LYS A 1 187 ? 12.526 -20.724 0.740 1.00 89.62 187 LYS A N 1
ATOM 1491 C CA . LYS A 1 187 ? 11.133 -21.104 0.492 1.00 89.62 187 LYS A CA 1
ATOM 1492 C C . LYS A 1 187 ? 10.330 -19.934 -0.050 1.00 89.62 187 LYS A C 1
ATOM 1494 O O . LYS A 1 187 ? 10.516 -18.784 0.344 1.00 89.62 187 LYS A O 1
ATOM 1499 N N . LEU A 1 188 ? 9.398 -20.267 -0.933 1.00 90.50 188 LEU A N 1
ATOM 1500 C CA . LEU A 1 188 ? 8.473 -19.320 -1.527 1.00 90.50 188 LEU A CA 1
ATOM 1501 C C . LEU A 1 188 ? 7.120 -19.410 -0.820 1.00 90.50 188 LEU A C 1
ATOM 1503 O O . LEU A 1 188 ? 6.562 -20.494 -0.653 1.00 90.50 188 LEU A O 1
ATOM 1507 N N . TYR A 1 189 ? 6.603 -18.257 -0.421 1.00 90.62 189 TYR A N 1
ATOM 1508 C CA . TYR A 1 189 ? 5.339 -18.099 0.283 1.00 90.62 189 TYR A CA 1
ATOM 1509 C C . TYR A 1 189 ? 4.423 -17.142 -0.475 1.00 90.62 189 TYR A C 1
ATOM 1511 O O . TYR A 1 189 ? 4.855 -16.397 -1.356 1.00 90.62 189 TYR A O 1
ATOM 1519 N N . ARG A 1 190 ? 3.143 -17.146 -0.102 1.00 91.62 190 ARG A N 1
ATOM 1520 C CA . ARG A 1 190 ? 2.185 -16.112 -0.491 1.00 91.62 190 ARG A CA 1
ATOM 1521 C C . ARG A 1 190 ? 1.854 -15.273 0.737 1.00 91.62 190 ARG A C 1
ATOM 1523 O O . ARG A 1 190 ? 1.362 -15.819 1.721 1.00 91.62 190 ARG A O 1
ATOM 1530 N N . ALA A 1 191 ? 2.126 -13.976 0.674 1.00 90.00 191 ALA A N 1
ATOM 1531 C CA . ALA A 1 191 ? 1.792 -13.041 1.737 1.00 90.00 191 ALA A CA 1
ATOM 1532 C C . ALA A 1 191 ? 0.309 -12.659 1.661 1.00 90.00 191 ALA A C 1
ATOM 1534 O O . ALA A 1 191 ? -0.206 -12.338 0.591 1.00 90.00 191 ALA A O 1
ATOM 1535 N N . LEU A 1 192 ? -0.379 -12.719 2.797 1.00 89.31 192 LEU A N 1
ATOM 1536 C CA . LEU A 1 192 ? -1.795 -12.394 2.937 1.00 89.31 192 LEU A CA 1
ATOM 1537 C C . LEU A 1 192 ? -2.011 -11.690 4.277 1.00 89.31 192 LEU A C 1
ATOM 1539 O O . LEU A 1 192 ? -1.274 -11.929 5.235 1.00 89.31 192 LEU A O 1
ATOM 1543 N N . LEU A 1 193 ? -3.043 -10.855 4.348 1.00 88.44 193 LEU A N 1
ATOM 1544 C CA . LEU A 1 193 ? -3.500 -10.288 5.610 1.00 88.44 193 LEU A CA 1
ATOM 1545 C C . LEU A 1 193 ? -4.300 -11.338 6.391 1.00 88.44 193 LEU A C 1
ATOM 1547 O O . LEU A 1 193 ? -5.224 -11.958 5.865 1.00 88.44 193 LEU A O 1
ATOM 1551 N N . SER A 1 194 ? -3.932 -11.538 7.653 1.00 87.44 194 SER A N 1
ATOM 1552 C CA . SER A 1 194 ? -4.602 -12.482 8.548 1.00 87.44 194 SER A CA 1
ATOM 1553 C C . SER A 1 194 ? -5.863 -11.854 9.143 1.00 87.44 194 SER A C 1
ATOM 1555 O O . SER A 1 194 ? -5.782 -10.861 9.864 1.00 87.44 194 SER A O 1
ATOM 1557 N N . GLN A 1 195 ? -7.029 -12.454 8.884 1.00 86.69 195 GLN A N 1
ATOM 1558 C CA . GLN A 1 195 ? -8.308 -11.990 9.438 1.00 86.69 195 GLN A CA 1
ATOM 1559 C C . GLN A 1 195 ? -8.314 -11.997 10.976 1.00 86.69 195 GLN A C 1
ATOM 1561 O O . GLN A 1 195 ? -8.789 -11.047 11.593 1.00 86.69 195 GLN A O 1
ATOM 1566 N N . SER A 1 196 ? -7.765 -13.042 11.605 1.00 86.81 196 SER A N 1
ATOM 1567 C CA . SER A 1 196 ? -7.715 -13.149 13.069 1.00 86.81 196 SER A CA 1
ATOM 1568 C C . SER A 1 196 ? -6.792 -12.100 13.684 1.00 86.81 196 SER A C 1
ATOM 1570 O O . SER A 1 196 ? -7.148 -11.488 14.687 1.00 86.81 196 SER A O 1
ATOM 1572 N N . SER A 1 197 ? -5.643 -11.841 13.055 1.00 87.69 197 SER A N 1
ATOM 1573 C CA . SER A 1 197 ? -4.708 -10.809 13.511 1.00 87.69 197 SER A CA 1
ATOM 1574 C C . SER A 1 197 ? -5.302 -9.409 13.353 1.00 87.69 197 SER A C 1
ATOM 1576 O O . SER A 1 197 ? -5.135 -8.578 14.237 1.00 87.69 197 SER A O 1
ATOM 1578 N N . LEU A 1 198 ? -6.042 -9.146 12.271 1.00 89.06 198 LEU A N 1
ATOM 1579 C CA . LEU A 1 198 ? -6.737 -7.870 12.073 1.00 89.06 198 LEU A CA 1
ATOM 1580 C C . LEU A 1 198 ? -7.855 -7.646 13.098 1.00 89.06 198 LEU A C 1
ATOM 1582 O O . LEU A 1 198 ? -7.992 -6.536 13.601 1.00 89.06 198 LEU A O 1
ATOM 1586 N N . LEU A 1 199 ? -8.616 -8.687 13.451 1.00 88.88 199 LEU A N 1
ATOM 1587 C CA . LEU A 1 199 ? -9.610 -8.604 14.526 1.00 88.88 199 LEU A CA 1
ATOM 1588 C C . LEU A 1 199 ? -8.967 -8.329 15.885 1.00 88.88 199 LEU A C 1
ATOM 1590 O O . LEU A 1 199 ? -9.416 -7.443 16.605 1.00 88.88 199 LEU A O 1
ATOM 1594 N N . GLN A 1 200 ? -7.900 -9.056 16.224 1.00 89.19 200 GLN A N 1
ATOM 1595 C CA . GLN A 1 200 ? -7.145 -8.804 17.452 1.00 89.19 200 GLN A CA 1
ATOM 1596 C C . GLN A 1 200 ? -6.594 -7.375 17.478 1.00 89.19 200 GLN A C 1
ATOM 1598 O O . GLN A 1 200 ? -6.638 -6.710 18.507 1.00 89.19 200 GLN A O 1
ATOM 1603 N N . LEU A 1 201 ? -6.116 -6.871 16.340 1.00 88.94 201 LEU A N 1
ATOM 1604 C CA . LEU A 1 201 ? -5.634 -5.502 16.232 1.00 88.94 201 LEU A CA 1
ATOM 1605 C C . LEU A 1 201 ? -6.761 -4.481 16.441 1.00 88.94 201 LEU A C 1
ATOM 1607 O O . LEU A 1 201 ? -6.593 -3.537 17.210 1.00 88.94 201 LEU A O 1
ATOM 1611 N N . LEU A 1 202 ? -7.919 -4.684 15.812 1.00 89.44 202 LEU A N 1
ATOM 1612 C CA . LEU A 1 202 ? -9.099 -3.839 16.005 1.00 89.44 202 LEU A CA 1
ATOM 1613 C C . LEU A 1 202 ? -9.512 -3.778 17.486 1.00 89.44 202 LEU A C 1
ATOM 1615 O O . LEU A 1 202 ? -9.843 -2.710 17.990 1.00 89.44 202 LEU A O 1
ATOM 1619 N N . GLN A 1 203 ? -9.433 -4.909 18.189 1.00 88.19 203 GLN A N 1
ATOM 1620 C CA . GLN A 1 203 ? -9.786 -5.023 19.606 1.00 88.19 203 GLN A CA 1
ATOM 1621 C C . GLN A 1 203 ? -8.763 -4.373 20.549 1.00 88.19 203 GLN A C 1
ATOM 1623 O O . GLN A 1 203 ? -9.149 -3.844 21.590 1.00 88.19 203 GLN A O 1
ATOM 1628 N N . ASN A 1 204 ? -7.473 -4.413 20.202 1.00 87.38 204 ASN A N 1
ATOM 1629 C CA . ASN A 1 204 ? -6.383 -4.020 21.102 1.00 87.38 204 ASN A CA 1
ATOM 1630 C C . ASN A 1 204 ? -5.836 -2.606 20.848 1.00 87.38 204 ASN A C 1
ATOM 1632 O O . ASN A 1 204 ? -5.194 -2.025 21.729 1.00 87.38 204 ASN A O 1
ATOM 1636 N N . THR A 1 205 ? -6.048 -2.051 19.653 1.00 85.38 205 THR A N 1
ATOM 1637 C CA . THR A 1 205 ? -5.580 -0.700 19.309 1.00 85.38 205 THR A CA 1
ATOM 1638 C C . THR A 1 205 ? -6.322 0.360 20.108 1.00 85.38 205 THR A C 1
ATOM 1640 O O . THR A 1 205 ? -7.500 0.229 20.446 1.00 85.38 205 THR A O 1
ATOM 1643 N N . ARG A 1 206 ? -5.614 1.439 20.448 1.00 83.50 206 ARG A N 1
ATOM 1644 C CA . ARG A 1 206 ? -6.172 2.525 21.268 1.00 83.50 206 ARG A CA 1
ATOM 1645 C C . ARG A 1 206 ? -6.549 3.728 20.427 1.00 83.50 206 ARG A C 1
ATOM 1647 O O . ARG A 1 206 ? -7.544 4.381 20.734 1.00 83.50 206 ARG A O 1
ATOM 1654 N N . LEU A 1 207 ? -5.775 4.001 19.382 1.00 87.00 207 LEU A N 1
ATOM 1655 C CA . LEU A 1 207 ? -5.949 5.176 18.548 1.00 87.00 207 LEU A CA 1
ATOM 1656 C C . LEU A 1 207 ? -7.097 4.967 17.564 1.00 87.00 207 LEU A C 1
ATOM 1658 O O . LEU A 1 207 ? -7.202 3.925 16.920 1.00 87.00 207 LEU A O 1
ATOM 1662 N N . ASP A 1 208 ? -7.934 5.987 17.406 1.00 88.12 208 ASP A N 1
ATOM 1663 C CA . ASP A 1 208 ? -9.073 5.913 16.493 1.00 88.12 208 ASP A CA 1
ATOM 1664 C C . ASP A 1 208 ? -8.623 5.709 15.035 1.00 88.12 208 ASP A C 1
ATOM 1666 O O . ASP A 1 208 ? -9.258 4.950 14.310 1.00 88.12 208 ASP A O 1
ATOM 1670 N N . CYS A 1 209 ? -7.496 6.300 14.611 1.00 86.12 209 CYS A N 1
ATOM 1671 C CA . CYS A 1 209 ? -6.951 6.089 13.263 1.00 86.12 209 CYS A CA 1
ATOM 1672 C C . CYS A 1 209 ? -6.530 4.631 13.019 1.00 86.12 209 CYS A C 1
ATOM 1674 O O . CYS A 1 209 ? -6.741 4.100 11.931 1.00 86.12 209 CYS A O 1
ATOM 1676 N N . GLU A 1 210 ? -5.964 3.970 14.034 1.00 88.94 210 GLU A N 1
ATOM 1677 C CA . GLU A 1 210 ? -5.585 2.558 13.955 1.00 88.94 210 GLU A CA 1
ATOM 1678 C C . GLU A 1 210 ? -6.826 1.668 13.895 1.00 88.94 210 GLU A C 1
ATOM 1680 O O . GLU A 1 210 ? -6.893 0.784 13.044 1.00 88.94 210 GLU A O 1
ATOM 1685 N N . LYS A 1 211 ? -7.831 1.932 14.746 1.00 89.69 211 LYS A N 1
ATOM 1686 C CA . LYS A 1 211 ? -9.114 1.208 14.735 1.00 89.69 211 LYS A CA 1
ATOM 1687 C C . LYS A 1 211 ? -9.807 1.335 13.388 1.00 89.69 211 LYS A C 1
ATOM 1689 O O . LYS A 1 211 ? -10.285 0.342 12.853 1.00 89.69 211 LYS A O 1
ATOM 1694 N N . MET A 1 212 ? -9.820 2.540 12.827 1.00 89.44 212 MET A N 1
ATOM 1695 C CA . MET A 1 212 ? -10.406 2.826 11.524 1.00 89.44 212 MET A CA 1
ATOM 1696 C C . MET A 1 212 ? -9.738 2.014 10.408 1.00 89.44 212 MET A C 1
ATOM 1698 O O . MET A 1 212 ? -10.394 1.257 9.688 1.00 89.44 212 MET A O 1
ATOM 1702 N N . ALA A 1 213 ? -8.409 2.100 10.312 1.00 90.25 213 ALA A N 1
ATOM 1703 C CA . ALA A 1 213 ? -7.657 1.370 9.303 1.00 90.25 213 ALA A CA 1
ATOM 1704 C C . ALA A 1 213 ? -7.774 -0.154 9.500 1.00 90.25 213 ALA A C 1
ATOM 1706 O O . ALA A 1 213 ? -7.950 -0.892 8.526 1.00 90.25 213 ALA A O 1
ATOM 1707 N N . ALA A 1 214 ? -7.739 -0.634 10.749 1.00 91.06 214 ALA A N 1
ATOM 1708 C CA . ALA A 1 214 ? -7.911 -2.044 11.090 1.00 91.06 214 ALA A CA 1
ATOM 1709 C C . ALA A 1 214 ? -9.312 -2.559 10.733 1.00 91.06 214 ALA A C 1
ATOM 1711 O O . ALA A 1 214 ? -9.418 -3.639 10.153 1.00 91.06 214 ALA A O 1
ATOM 1712 N N . LEU A 1 215 ? -10.370 -1.784 11.002 1.00 90.12 215 LEU A N 1
ATOM 1713 C CA . LEU A 1 215 ? -11.749 -2.105 10.629 1.00 90.12 215 LEU A CA 1
ATOM 1714 C C . LEU A 1 215 ? -11.872 -2.267 9.111 1.00 90.12 215 LEU A C 1
ATOM 1716 O O . LEU A 1 215 ? -12.381 -3.281 8.635 1.00 90.12 215 LEU A O 1
ATOM 1720 N N . HIS A 1 216 ? -11.345 -1.311 8.344 1.00 88.81 216 HIS A N 1
ATOM 1721 C CA . HIS A 1 216 ? -11.381 -1.356 6.881 1.00 88.81 216 HIS A CA 1
ATOM 1722 C C . HIS A 1 216 ? -10.626 -2.559 6.32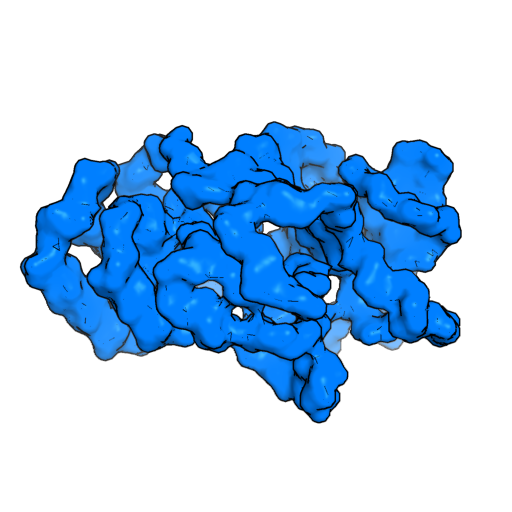0 1.00 88.81 216 HIS A C 1
ATOM 1724 O O . HIS A 1 216 ? -11.125 -3.243 5.425 1.00 88.81 216 HIS A O 1
ATOM 1730 N N . CYS A 1 217 ? -9.454 -2.862 6.881 1.00 88.19 217 CYS A N 1
ATOM 1731 C CA . CYS A 1 217 ? -8.694 -4.048 6.507 1.00 88.19 217 CYS A CA 1
ATOM 1732 C C . CYS A 1 217 ? -9.447 -5.336 6.863 1.00 88.19 217 CYS A C 1
ATOM 1734 O O . CYS A 1 217 ? -9.502 -6.251 6.041 1.00 88.19 217 CYS A O 1
ATOM 1736 N N . ALA A 1 218 ? -10.028 -5.422 8.064 1.00 88.44 218 ALA A N 1
ATOM 1737 C CA . ALA A 1 218 ? -10.740 -6.603 8.545 1.00 88.44 218 ALA A CA 1
ATOM 1738 C C . ALA A 1 218 ? -11.967 -6.901 7.682 1.00 88.44 218 ALA A C 1
ATOM 1740 O O . ALA A 1 218 ? -12.157 -8.042 7.266 1.00 88.44 218 ALA A O 1
ATOM 1741 N N . LEU A 1 219 ? -12.756 -5.879 7.353 1.00 84.88 219 LEU A N 1
ATOM 1742 C CA . LEU A 1 219 ? -13.938 -6.038 6.516 1.00 84.88 219 LEU A CA 1
ATOM 1743 C C . LEU A 1 219 ? -13.583 -6.373 5.059 1.00 84.88 219 LEU A C 1
ATOM 1745 O O . LEU A 1 219 ? -14.215 -7.249 4.471 1.00 84.88 219 LEU A O 1
ATOM 1749 N N . TYR A 1 220 ? -12.530 -5.763 4.500 1.00 82.00 220 TYR A N 1
ATOM 1750 C CA . TYR A 1 220 ? -12.006 -6.153 3.187 1.00 82.00 220 TYR A CA 1
ATOM 1751 C C . TYR A 1 220 ? -11.559 -7.623 3.177 1.00 82.00 220 TYR A C 1
ATOM 1753 O O . TYR A 1 220 ? -11.940 -8.393 2.295 1.00 82.00 220 TYR A O 1
ATOM 1761 N N . CYS A 1 221 ? -10.778 -8.041 4.178 1.00 79.88 221 CYS A N 1
ATOM 1762 C CA . CYS A 1 221 ? -10.290 -9.415 4.266 1.00 79.88 221 CYS A CA 1
ATOM 1763 C C . CYS A 1 221 ? -11.414 -10.414 4.560 1.00 79.88 221 CYS A C 1
ATOM 1765 O O . CYS A 1 221 ? -11.301 -11.571 4.165 1.00 79.88 221 CYS A O 1
ATOM 1767 N N . GLY A 1 222 ? -12.468 -9.984 5.254 1.00 74.19 222 GLY A N 1
ATOM 1768 C CA . GLY A 1 222 ? -13.634 -10.773 5.652 1.00 74.19 222 GLY A CA 1
ATOM 1769 C C . GLY A 1 222 ? -14.743 -10.889 4.615 1.00 74.19 222 GLY A C 1
ATOM 1770 O O . GLY A 1 222 ? -15.804 -11.427 4.930 1.00 74.19 222 GLY A O 1
ATOM 1771 N N . GLN A 1 223 ? -14.543 -10.393 3.391 1.00 70.88 223 GLN A N 1
ATOM 1772 C CA . GLN A 1 223 ? -15.553 -10.510 2.341 1.00 70.88 223 GLN A CA 1
ATOM 1773 C C . GLN A 1 223 ? -16.001 -11.971 2.164 1.00 70.88 223 GLN A C 1
ATOM 1775 O O . GLN A 1 223 ? -15.195 -12.874 1.938 1.00 70.88 223 GLN A O 1
ATOM 1780 N N . GLY A 1 224 ? -17.313 -12.197 2.280 1.00 65.75 224 GLY A N 1
ATOM 1781 C CA . GLY A 1 224 ? -17.938 -13.514 2.143 1.00 65.75 224 GLY A CA 1
ATOM 1782 C C . GLY A 1 224 ? -17.946 -14.381 3.410 1.00 65.75 224 GLY A C 1
ATOM 1783 O O . GLY A 1 224 ? -18.552 -15.454 3.387 1.00 65.75 224 GLY A O 1
ATOM 1784 N N . THR A 1 225 ? -17.346 -13.947 4.527 1.00 75.94 225 THR A N 1
ATOM 1785 C CA . THR A 1 225 ? -17.345 -14.704 5.791 1.00 75.94 225 THR A CA 1
ATOM 1786 C C . THR A 1 225 ? -18.301 -14.094 6.823 1.00 75.94 225 THR A C 1
ATOM 1788 O O . THR A 1 225 ? -17.924 -13.282 7.663 1.00 75.94 225 THR A O 1
ATOM 1791 N N . ARG A 1 226 ? -19.556 -14.575 6.841 1.00 75.69 226 ARG A N 1
ATOM 1792 C CA . ARG A 1 226 ? -20.587 -14.153 7.824 1.00 75.69 226 ARG A CA 1
ATOM 1793 C C . ARG A 1 226 ? -20.124 -14.241 9.285 1.00 75.69 226 ARG A C 1
ATOM 1795 O O . ARG A 1 226 ? -20.589 -13.492 10.134 1.00 75.69 226 ARG A O 1
ATOM 1802 N N . PHE A 1 227 ? -19.212 -15.164 9.580 1.00 78.19 227 PHE A N 1
ATOM 1803 C CA . PHE A 1 227 ? -18.630 -15.320 10.909 1.00 78.19 227 PHE A CA 1
ATOM 1804 C C . PHE A 1 227 ? -17.753 -14.128 11.326 1.00 78.19 227 PHE A C 1
ATOM 1806 O O . PHE A 1 227 ? -17.808 -13.707 12.478 1.00 78.19 227 PHE A O 1
ATOM 1813 N N . LEU A 1 228 ? -16.952 -13.572 10.409 1.00 80.38 228 LEU A N 1
ATOM 1814 C CA . LEU A 1 228 ? -16.106 -12.417 10.716 1.00 80.38 228 LEU A CA 1
ATOM 1815 C C . LEU A 1 228 ? -16.958 -11.165 10.900 1.00 80.38 228 LEU A C 1
ATOM 1817 O O . LEU A 1 228 ? -16.773 -10.431 11.863 1.00 80.38 228 LEU A O 1
ATOM 1821 N N . GLU A 1 229 ? -17.932 -10.974 10.013 1.00 84.31 229 GLU A N 1
ATOM 1822 C CA . GLU A 1 229 ? -18.892 -9.879 10.112 1.00 84.31 229 GLU A CA 1
ATOM 1823 C C . GLU A 1 229 ? -19.643 -9.917 11.451 1.00 84.31 229 GLU A C 1
ATOM 1825 O O . GLU A 1 229 ? -19.708 -8.906 12.143 1.00 84.31 229 GLU A O 1
ATOM 1830 N N . GLY A 1 230 ? -20.107 -11.096 11.882 1.00 87.62 230 GLY A N 1
ATOM 1831 C CA . GLY A 1 230 ? -20.745 -11.274 13.188 1.00 87.62 230 GLY A CA 1
ATOM 1832 C C . GLY A 1 230 ? -19.843 -10.906 14.371 1.00 87.62 230 GLY A C 1
ATOM 1833 O O . GLY A 1 230 ? -20.306 -10.251 15.301 1.00 87.62 230 GLY A O 1
ATOM 1834 N N . GLN A 1 231 ? -18.554 -11.259 14.326 1.00 89.94 231 GLN A N 1
ATOM 1835 C CA . GLN A 1 231 ? -17.594 -10.867 15.367 1.00 89.94 231 GLN A CA 1
ATOM 1836 C C . GLN A 1 231 ? -17.337 -9.357 15.391 1.00 89.94 231 GLN A C 1
ATOM 1838 O O . GLN A 1 231 ? -17.218 -8.778 16.469 1.00 89.94 231 GLN A O 1
ATOM 1843 N N . ILE A 1 232 ? -17.272 -8.711 14.223 1.00 89.50 232 ILE A N 1
ATOM 1844 C CA . ILE A 1 232 ? -17.121 -7.254 14.131 1.00 89.50 232 ILE A CA 1
ATOM 1845 C C . ILE A 1 232 ? -18.370 -6.568 14.690 1.00 89.50 232 ILE A C 1
ATOM 1847 O O . ILE A 1 232 ? -18.243 -5.672 15.518 1.00 89.50 232 ILE A O 1
ATOM 1851 N N . ILE A 1 233 ? -19.569 -7.024 14.312 1.00 90.69 233 ILE A N 1
ATOM 1852 C CA . ILE A 1 233 ? -20.842 -6.501 14.834 1.00 90.69 233 ILE A CA 1
ATOM 1853 C C . ILE A 1 233 ? -20.910 -6.657 16.352 1.00 90.69 233 ILE A C 1
ATOM 1855 O O . ILE A 1 233 ? -21.268 -5.706 17.049 1.00 90.69 233 ILE A O 1
ATOM 1859 N N . GLN A 1 234 ? -20.564 -7.839 16.869 1.00 91.38 234 GLN A N 1
ATOM 1860 C CA . GLN A 1 234 ? -20.541 -8.089 18.305 1.00 91.38 234 GLN A CA 1
ATOM 1861 C C . GLN A 1 234 ? -19.585 -7.118 19.001 1.00 91.38 234 GLN A C 1
ATOM 1863 O O . GLN A 1 234 ? -19.989 -6.436 19.941 1.00 91.38 234 GLN A O 1
ATOM 1868 N N . TRP A 1 235 ? -18.355 -6.995 18.499 1.00 91.12 235 TRP A N 1
ATOM 1869 C CA . TRP A 1 235 ? -17.371 -6.092 19.080 1.00 91.12 235 TRP A CA 1
ATOM 1870 C C . TRP A 1 235 ? -17.842 -4.634 19.058 1.00 91.12 235 TRP A C 1
ATOM 1872 O O . TRP A 1 235 ? -17.789 -3.983 20.097 1.00 91.12 235 TRP A O 1
ATOM 1882 N N . ILE A 1 236 ? -18.367 -4.133 17.933 1.00 91.31 236 ILE A N 1
ATOM 1883 C CA . ILE A 1 236 ? -18.912 -2.767 17.829 1.00 91.31 236 ILE A CA 1
ATOM 1884 C C . ILE A 1 236 ? -20.047 -2.560 18.840 1.00 91.31 236 ILE A C 1
ATOM 1886 O O . ILE A 1 236 ? -20.093 -1.529 19.505 1.00 91.31 236 ILE A O 1
ATOM 1890 N N . SER A 1 237 ? -20.938 -3.541 18.992 1.00 90.19 237 SER A N 1
ATOM 1891 C CA . SER A 1 237 ? -22.080 -3.462 19.916 1.00 90.19 237 SER A CA 1
ATOM 1892 C C . SER A 1 237 ? -21.646 -3.405 21.382 1.00 90.19 237 SER A C 1
ATOM 1894 O O . SER A 1 237 ? -22.268 -2.720 22.189 1.00 90.19 237 SER A O 1
ATOM 1896 N N . GLU A 1 238 ? -20.568 -4.104 21.729 1.00 90.44 238 GLU A N 1
ATOM 1897 C CA . GLU A 1 238 ? -19.965 -4.075 23.065 1.00 90.44 238 GLU A CA 1
ATOM 1898 C C . GLU A 1 238 ? -19.121 -2.805 23.299 1.00 90.44 238 GLU A C 1
ATOM 1900 O O . GLU A 1 238 ? -18.868 -2.432 24.443 1.00 90.44 238 GLU A O 1
ATOM 1905 N N . ASN A 1 239 ? -18.711 -2.118 22.226 1.00 87.56 239 ASN A N 1
ATOM 1906 C CA . ASN A 1 239 ? -17.729 -1.032 22.235 1.00 87.56 239 ASN A CA 1
ATOM 1907 C C . ASN A 1 239 ? -18.223 0.227 21.497 1.00 87.56 239 ASN A C 1
ATOM 1909 O O . ASN A 1 239 ? -17.437 0.931 20.865 1.00 87.56 239 ASN A O 1
ATOM 1913 N N . VAL A 1 240 ? -19.520 0.548 21.590 1.00 80.50 240 VAL A N 1
ATOM 1914 C CA . VAL A 1 240 ? -20.154 1.655 20.836 1.00 80.50 240 VAL A CA 1
ATOM 1915 C C . VAL A 1 240 ? -19.446 3.001 21.051 1.00 80.50 240 VAL A C 1
ATOM 1917 O O . VAL A 1 240 ? -19.358 3.811 20.135 1.00 80.50 240 VAL A O 1
ATOM 1920 N N . SER A 1 241 ? -18.890 3.231 22.243 1.00 81.38 241 SER A N 1
ATOM 1921 C CA . SER A 1 241 ? -18.156 4.452 22.598 1.00 81.38 241 SER A CA 1
ATOM 1922 C C . SER A 1 241 ? -16.630 4.305 22.530 1.00 81.38 241 SER A C 1
ATOM 1924 O O . SER A 1 241 ? -15.917 5.085 23.161 1.00 81.38 241 SER A O 1
ATOM 1926 N N . ALA A 1 242 ? -16.107 3.286 21.842 1.00 82.81 242 ALA A N 1
ATOM 1927 C CA . ALA A 1 242 ? -14.666 3.040 21.787 1.00 82.81 242 ALA A CA 1
ATOM 1928 C C . ALA A 1 242 ? -13.909 3.983 20.851 1.00 82.81 242 ALA A C 1
ATOM 1930 O O . ALA A 1 242 ? -12.686 4.044 20.956 1.00 82.81 242 ALA A O 1
ATOM 1931 N N . CYS A 1 243 ? -14.593 4.692 19.950 1.00 84.50 243 CYS A N 1
ATOM 1932 C CA . CYS A 1 243 ? -13.993 5.738 19.122 1.00 84.50 243 CYS A CA 1
ATOM 1933 C C . CYS A 1 243 ? -14.537 7.109 19.515 1.00 84.50 243 CYS A C 1
ATOM 1935 O O . CYS A 1 243 ? -15.714 7.256 19.843 1.00 84.50 243 CYS A O 1
ATOM 1937 N N . HIS A 1 244 ? -13.670 8.116 19.476 1.00 82.81 244 HIS A N 1
ATOM 1938 C CA . HIS A 1 244 ? -14.012 9.500 19.797 1.00 82.81 244 HIS A CA 1
ATOM 1939 C C . HIS A 1 244 ? -14.146 10.371 18.543 1.00 82.81 244 HIS A C 1
ATOM 1941 O O . HIS A 1 244 ? -14.872 11.361 18.553 1.00 82.81 244 HIS A O 1
ATOM 1947 N N . SER A 1 245 ? -13.449 10.002 17.469 1.00 84.25 245 SER A N 1
ATOM 1948 C CA . SER A 1 245 ? -13.284 10.821 16.265 1.00 84.25 245 SER A CA 1
ATOM 1949 C C . SER A 1 245 ? -14.254 10.456 15.136 1.00 84.25 245 SER A C 1
ATOM 1951 O O . SER A 1 245 ? -14.370 11.210 14.173 1.00 84.25 245 SER A O 1
ATOM 1953 N N . PHE A 1 246 ? -14.934 9.309 15.227 1.00 86.75 246 PHE A N 1
ATOM 1954 C CA . PHE A 1 246 ? -15.885 8.827 14.223 1.00 86.75 246 PHE A CA 1
ATOM 1955 C C . PHE A 1 246 ? -16.905 7.855 14.826 1.00 86.75 246 PHE A C 1
ATOM 1957 O O . PHE A 1 246 ? -16.682 7.296 15.902 1.00 86.75 246 PHE A O 1
ATOM 1964 N N . ASP A 1 247 ? -18.013 7.646 14.114 1.00 88.56 247 ASP A N 1
ATOM 1965 C CA . ASP A 1 247 ? -19.041 6.675 14.483 1.00 88.56 247 ASP A CA 1
ATOM 1966 C C . ASP A 1 247 ? -18.723 5.305 13.859 1.00 88.56 247 ASP A C 1
ATOM 1968 O O . ASP A 1 247 ? -18.771 5.113 12.641 1.00 88.56 247 ASP A O 1
ATOM 1972 N N . LEU A 1 248 ? -18.387 4.344 14.722 1.00 88.56 248 LEU A N 1
ATOM 1973 C CA . LEU A 1 248 ? -18.060 2.964 14.356 1.00 88.56 248 LEU A CA 1
ATOM 1974 C C . LEU A 1 248 ? -19.202 2.243 13.634 1.00 88.56 248 LEU A C 1
ATOM 1976 O O . LEU A 1 248 ? -18.951 1.475 12.705 1.00 88.56 248 LEU A O 1
ATOM 1980 N N . ILE A 1 249 ? -20.444 2.456 14.075 1.00 90.38 249 ILE A N 1
ATOM 1981 C CA . ILE A 1 249 ? -21.619 1.796 13.503 1.00 90.38 249 ILE A CA 1
ATOM 1982 C C . ILE A 1 249 ? -21.854 2.350 12.102 1.00 90.38 249 ILE A C 1
ATOM 1984 O O . ILE A 1 249 ? -22.052 1.582 11.160 1.00 90.38 249 ILE A O 1
ATOM 1988 N N . GLN A 1 250 ? -21.789 3.674 11.953 1.00 90.38 250 GLN A N 1
ATOM 1989 C CA . GLN A 1 250 ? -21.926 4.329 10.660 1.00 90.38 250 GLN A CA 1
ATOM 1990 C C . GLN A 1 250 ? -20.857 3.843 9.678 1.00 90.38 250 GLN A C 1
ATOM 1992 O O . GLN A 1 250 ? -21.200 3.481 8.551 1.00 90.38 250 GLN A O 1
ATOM 1997 N N . GLU A 1 251 ? -19.589 3.787 10.096 1.00 89.69 251 GLU A N 1
ATOM 1998 C CA . GLU A 1 251 ? -18.518 3.331 9.209 1.00 89.69 251 GLU A CA 1
ATOM 1999 C C . GLU A 1 251 ? -18.699 1.870 8.803 1.00 89.69 251 GLU A C 1
ATOM 2001 O O . GLU A 1 251 ? -18.605 1.538 7.621 1.00 89.69 251 GLU A O 1
ATOM 2006 N N . PHE A 1 252 ? -19.033 1.001 9.758 1.00 90.19 252 PHE A N 1
ATOM 2007 C CA . PHE A 1 252 ? -19.321 -0.398 9.471 1.00 90.19 252 PHE A CA 1
ATOM 2008 C C . PHE A 1 252 ? -20.465 -0.550 8.462 1.00 90.19 252 PHE A C 1
ATOM 2010 O O . PHE A 1 252 ? -20.342 -1.331 7.519 1.00 90.19 252 PHE A O 1
ATOM 2017 N N . ILE A 1 253 ? -21.555 0.211 8.618 1.00 89.38 253 ILE A N 1
ATOM 2018 C CA . ILE A 1 253 ? -22.694 0.166 7.693 1.00 89.38 253 ILE A CA 1
ATOM 2019 C C . ILE A 1 253 ? -22.271 0.622 6.298 1.00 89.38 253 ILE A C 1
ATOM 2021 O O . ILE A 1 253 ? -22.606 -0.059 5.331 1.00 89.38 253 ILE A O 1
ATOM 2025 N N . ILE A 1 254 ? -21.540 1.736 6.171 1.00 88.31 254 ILE A N 1
ATOM 2026 C CA . ILE A 1 254 ? -21.056 2.235 4.872 1.00 88.31 254 ILE A CA 1
ATOM 2027 C C . ILE A 1 254 ? -20.200 1.167 4.192 1.00 88.31 254 ILE A C 1
ATOM 2029 O O . ILE A 1 254 ? -20.433 0.822 3.031 1.00 88.31 254 ILE A O 1
ATOM 2033 N N . ALA A 1 255 ? -19.242 0.618 4.934 1.00 86.38 255 ALA A N 1
ATOM 2034 C CA . ALA A 1 255 ? -18.278 -0.336 4.429 1.00 86.38 255 ALA A CA 1
ATOM 2035 C C . ALA A 1 255 ? -18.943 -1.669 4.035 1.00 86.38 255 ALA A C 1
ATOM 2037 O O . ALA A 1 255 ? -18.818 -2.112 2.890 1.00 86.38 255 ALA A O 1
ATOM 2038 N N . SER A 1 256 ? -19.728 -2.272 4.938 1.00 83.06 256 SER A N 1
ATOM 2039 C CA . SER A 1 256 ? -20.459 -3.522 4.677 1.00 83.06 256 SER A CA 1
ATOM 2040 C C . SER A 1 256 ? -21.467 -3.358 3.531 1.00 83.06 256 SER A C 1
ATOM 2042 O O . SER A 1 256 ? -21.496 -4.179 2.612 1.00 83.06 256 SER A O 1
ATOM 2044 N N . SER A 1 257 ? -22.218 -2.248 3.496 1.00 84.25 257 SER A N 1
ATOM 2045 C CA . SER A 1 257 ? -23.182 -1.980 2.417 1.00 84.25 257 SER A CA 1
ATOM 2046 C C . SER A 1 257 ? -22.492 -1.856 1.063 1.00 84.25 257 SER A C 1
ATOM 2048 O O . SER A 1 257 ? -22.929 -2.492 0.103 1.00 84.25 257 SER A O 1
ATOM 2050 N N . TYR A 1 258 ? -21.394 -1.095 0.983 1.00 84.25 258 TYR A N 1
ATOM 2051 C CA . TYR A 1 258 ? -20.609 -0.964 -0.243 1.00 84.25 258 TYR A CA 1
ATOM 2052 C C . TYR A 1 258 ? -20.185 -2.341 -0.760 1.00 84.25 258 TYR A C 1
ATOM 2054 O O . TYR A 1 258 ? -20.480 -2.699 -1.898 1.00 84.25 258 TYR A O 1
ATOM 2062 N N . TRP A 1 259 ? -19.577 -3.178 0.077 1.00 78.81 259 TRP A N 1
ATOM 2063 C CA . TRP A 1 259 ? -19.128 -4.490 -0.388 1.00 78.81 259 TRP A CA 1
ATOM 2064 C C . TRP A 1 259 ? -20.262 -5.463 -0.692 1.00 78.81 259 TRP A C 1
ATOM 2066 O O . TRP A 1 259 ? -20.116 -6.258 -1.618 1.00 78.81 259 TRP A O 1
ATOM 2076 N N . SER A 1 260 ? -21.398 -5.380 0.002 1.00 76.81 260 SER A N 1
ATOM 2077 C CA . SER A 1 260 ? -22.565 -6.203 -0.329 1.00 76.81 260 SER A CA 1
ATOM 2078 C C . SER A 1 260 ? -23.043 -5.951 -1.765 1.00 76.81 260 SER A C 1
ATOM 2080 O O . SER A 1 260 ? -23.295 -6.901 -2.497 1.00 76.81 260 SER A O 1
ATOM 2082 N N . VAL A 1 261 ? -23.055 -4.686 -2.200 1.00 77.12 261 VAL A N 1
ATOM 2083 C CA . VAL A 1 261 ? -23.500 -4.271 -3.538 1.00 77.12 261 VAL A CA 1
ATOM 2084 C C . VAL A 1 261 ? -22.420 -4.514 -4.594 1.00 77.12 261 VAL A C 1
ATOM 2086 O O . VAL A 1 261 ? -22.712 -4.979 -5.692 1.00 77.12 261 VAL A O 1
ATOM 2089 N N . TYR A 1 262 ? -21.158 -4.212 -4.280 1.00 70.50 262 TYR A N 1
ATOM 2090 C CA . TYR A 1 262 ? -20.078 -4.228 -5.272 1.00 70.50 262 TYR A CA 1
ATOM 2091 C C . TYR A 1 262 ? -19.348 -5.574 -5.397 1.00 70.50 262 TYR A C 1
ATOM 2093 O O . TYR A 1 262 ? -18.654 -5.783 -6.396 1.00 70.50 262 TYR A O 1
ATOM 2101 N N . SER A 1 263 ? -19.545 -6.519 -4.466 1.00 60.84 263 SER A N 1
ATOM 2102 C CA . SER A 1 263 ? -18.994 -7.886 -4.563 1.00 60.84 263 SER A CA 1
ATOM 2103 C C . SER A 1 263 ? -19.474 -8.665 -5.798 1.00 60.84 263 SER A C 1
ATOM 2105 O O . SER A 1 263 ? -18.814 -9.617 -6.215 1.00 60.84 263 SER A O 1
ATOM 2107 N N . GLU A 1 264 ? -20.566 -8.226 -6.431 1.00 56.31 264 GLU A N 1
ATOM 2108 C CA . GLU A 1 264 ? -21.143 -8.840 -7.632 1.00 56.31 264 GLU A CA 1
ATOM 2109 C C . GLU A 1 264 ? -20.489 -8.366 -8.948 1.00 56.31 264 GLU A C 1
ATOM 2111 O O . GLU A 1 264 ? -20.763 -8.921 -10.013 1.00 56.31 264 GLU A O 1
ATOM 2116 N N . THR A 1 265 ? -19.582 -7.379 -8.906 1.00 56.03 265 THR A N 1
ATOM 2117 C CA . THR A 1 265 ? -18.953 -6.794 -10.108 1.00 56.03 265 THR A CA 1
ATOM 2118 C C . THR A 1 265 ? -17.441 -7.046 -10.153 1.00 56.03 265 THR A C 1
ATOM 2120 O O . THR A 1 265 ? -16.685 -6.602 -9.295 1.00 56.03 265 THR A O 1
ATOM 2123 N N . SER A 1 266 ? -16.955 -7.760 -11.176 1.00 55.09 266 SER A N 1
ATOM 2124 C CA . SER A 1 266 ? -15.571 -8.274 -11.227 1.00 55.09 266 SER A CA 1
ATOM 2125 C C . SER A 1 266 ? -14.474 -7.222 -11.447 1.00 55.09 266 SER A C 1
ATOM 2127 O O . SER A 1 266 ? -13.296 -7.541 -11.285 1.00 55.09 266 SER A O 1
ATOM 2129 N N . ASN A 1 267 ? -14.839 -5.997 -11.836 1.00 54.78 267 ASN A N 1
ATOM 2130 C CA . ASN A 1 267 ? -13.903 -4.964 -12.302 1.00 54.78 267 ASN A CA 1
ATOM 2131 C C . ASN A 1 267 ? -13.825 -3.730 -11.389 1.00 54.78 267 ASN A C 1
ATOM 2133 O O . ASN A 1 267 ? -13.134 -2.778 -11.740 1.00 54.78 267 ASN A O 1
ATOM 2137 N N . MET A 1 268 ? -14.533 -3.722 -10.258 1.00 60.06 268 MET A N 1
ATOM 2138 C CA . MET A 1 268 ? -14.637 -2.543 -9.395 1.00 60.06 268 MET A CA 1
ATOM 2139 C C . MET A 1 268 ? -13.679 -2.587 -8.203 1.00 60.06 268 MET A C 1
ATOM 2141 O O . MET A 1 268 ? -13.187 -3.646 -7.797 1.00 60.06 268 MET A O 1
ATOM 2145 N N . ASP A 1 269 ? -13.417 -1.402 -7.651 1.00 66.12 269 ASP A N 1
ATOM 2146 C CA . ASP A 1 269 ? -12.541 -1.185 -6.505 1.00 66.12 269 ASP A CA 1
ATOM 2147 C C . ASP A 1 269 ? -13.002 -2.007 -5.302 1.00 66.12 269 ASP A C 1
ATOM 2149 O O . ASP A 1 269 ? -14.090 -1.806 -4.756 1.00 66.12 269 ASP A O 1
ATOM 2153 N N . LYS A 1 270 ? -12.151 -2.950 -4.879 1.00 73.88 270 LYS A N 1
ATOM 2154 C CA . LYS A 1 270 ? -12.429 -3.795 -3.714 1.00 73.88 270 LYS A CA 1
ATOM 2155 C C . LYS A 1 270 ? -12.193 -3.089 -2.388 1.00 73.88 270 LYS A C 1
ATOM 2157 O O . LYS A 1 270 ? -12.642 -3.595 -1.366 1.00 73.88 270 LYS A O 1
ATOM 2162 N N . LEU A 1 271 ? -11.479 -1.968 -2.383 1.00 79.19 271 LEU A N 1
ATOM 2163 C CA . LEU A 1 271 ? -11.333 -1.137 -1.195 1.00 79.19 271 LEU A CA 1
ATOM 2164 C C . LEU A 1 271 ? -12.426 -0.082 -1.180 1.00 79.19 271 LEU A C 1
ATOM 2166 O O . LEU A 1 271 ? -12.896 0.346 -2.228 1.00 79.19 271 LEU A O 1
ATOM 2170 N N . LEU A 1 272 ? -12.842 0.292 0.024 1.00 80.56 272 LEU A N 1
ATOM 2171 C CA . LEU A 1 272 ? -13.867 1.300 0.215 1.00 80.56 272 LEU A CA 1
ATOM 2172 C C . LEU A 1 272 ? -13.311 2.674 -0.227 1.00 80.56 272 LEU A C 1
ATOM 2174 O O . LEU A 1 272 ? -12.304 3.110 0.337 1.00 80.56 272 LEU A O 1
ATOM 2178 N N . PRO A 1 273 ? -13.923 3.350 -1.220 1.00 81.62 273 PRO A N 1
ATOM 2179 C CA . PRO A 1 273 ? -13.426 4.619 -1.765 1.00 81.62 273 PRO A CA 1
ATOM 2180 C C . PRO A 1 273 ? -13.875 5.847 -0.961 1.00 81.62 273 PRO A C 1
ATOM 2182 O O . PRO A 1 273 ? -13.544 6.980 -1.316 1.00 81.62 273 PRO A O 1
ATOM 2185 N N . HIS A 1 274 ? -14.670 5.646 0.087 1.00 79.62 274 HIS A N 1
ATOM 2186 C CA . HIS A 1 274 ? -15.279 6.700 0.886 1.00 79.62 274 HIS A CA 1
ATOM 2187 C C . HIS A 1 274 ? -15.214 6.330 2.363 1.00 79.62 274 HIS A C 1
ATOM 2189 O O . HIS A 1 274 ? -15.057 5.168 2.710 1.00 79.62 274 HIS A O 1
ATOM 2195 N N . SER A 1 275 ? -15.372 7.317 3.231 1.00 82.62 275 SER A N 1
ATOM 2196 C CA . SER A 1 275 ? -15.474 7.104 4.667 1.00 82.62 275 SER A CA 1
ATOM 2197 C C . SER A 1 275 ? -16.517 8.059 5.236 1.00 82.62 275 SER A C 1
ATOM 2199 O O . SER A 1 275 ? -16.740 9.130 4.664 1.00 82.62 275 SER A O 1
ATOM 2201 N N . SER A 1 276 ? -17.153 7.703 6.356 1.00 80.12 276 SER A N 1
ATOM 2202 C CA . SER A 1 276 ? -17.964 8.647 7.141 1.00 80.12 276 SER A CA 1
ATOM 2203 C C . SER A 1 276 ? -17.141 9.845 7.610 1.00 80.12 276 SER A C 1
ATOM 2205 O O . SER A 1 276 ? -17.693 10.923 7.838 1.00 80.12 276 SER A O 1
ATOM 2207 N N . VAL A 1 277 ? -15.816 9.690 7.696 1.00 76.88 277 VAL A N 1
ATOM 2208 C CA . VAL A 1 277 ? -14.903 10.771 8.048 1.00 76.88 277 VAL A CA 1
ATOM 2209 C C . VAL A 1 277 ? -14.493 11.528 6.789 1.00 76.88 277 VAL A C 1
ATOM 2211 O O . VAL A 1 277 ? -13.537 11.176 6.102 1.00 76.88 277 VAL A O 1
ATOM 2214 N N . LEU A 1 278 ? -15.225 12.607 6.502 1.00 60.22 278 LEU A N 1
ATOM 2215 C CA . LEU A 1 278 ? -15.021 13.467 5.326 1.00 60.22 278 LEU A CA 1
ATOM 2216 C C . LEU A 1 278 ? -13.611 14.070 5.234 1.00 60.22 278 LEU A C 1
ATOM 2218 O O . LEU A 1 278 ? -13.115 14.297 4.134 1.00 60.22 278 LEU A O 1
ATOM 2222 N N . THR A 1 279 ? -12.966 14.331 6.370 1.00 56.69 279 THR A N 1
ATOM 2223 C CA . THR A 1 279 ? -11.626 14.926 6.429 1.00 56.69 279 THR A CA 1
ATOM 2224 C C . THR A 1 279 ? -10.861 14.385 7.630 1.00 56.69 279 THR A C 1
ATOM 2226 O O . THR A 1 279 ? -10.692 15.079 8.637 1.00 56.69 279 THR A O 1
ATOM 2229 N N . TRP A 1 280 ? -10.393 13.137 7.545 1.00 68.50 280 TRP A N 1
ATOM 2230 C CA . TRP A 1 280 ? -9.351 12.656 8.454 1.00 68.50 280 TRP A CA 1
ATOM 2231 C C . TRP A 1 280 ? -8.016 13.308 8.062 1.00 68.50 280 TRP A C 1
ATOM 2233 O O . TRP A 1 280 ? -7.171 12.700 7.413 1.00 68.50 280 TRP A O 1
ATOM 2243 N N . ASN A 1 281 ? -7.861 14.587 8.410 1.00 62.25 281 ASN A N 1
ATOM 2244 C CA . ASN A 1 281 ? -6.675 15.395 8.101 1.00 62.25 281 ASN A CA 1
ATOM 2245 C C . ASN A 1 281 ? -5.613 15.332 9.208 1.00 62.25 281 ASN A C 1
ATOM 2247 O O . ASN A 1 281 ? -4.649 16.095 9.181 1.00 62.25 281 ASN A O 1
ATOM 2251 N N . THR A 1 282 ? -5.808 14.489 10.221 1.00 65.81 282 THR A N 1
ATOM 2252 C CA . THR A 1 282 ? -4.849 14.336 11.311 1.00 65.81 282 THR A CA 1
ATOM 2253 C C . THR A 1 282 ? -3.691 13.445 10.884 1.00 65.81 282 THR A C 1
ATOM 2255 O O . THR A 1 282 ? -3.867 12.437 10.196 1.00 65.81 282 THR A O 1
ATOM 2258 N N . GLU A 1 283 ? -2.490 13.846 11.292 1.00 73.75 283 GLU A N 1
ATOM 2259 C CA . GLU A 1 283 ? -1.271 13.067 11.106 1.00 73.75 283 GLU A CA 1
ATOM 2260 C C . GLU A 1 283 ? -1.411 11.698 11.784 1.00 73.75 283 GLU A C 1
ATOM 2262 O O . GLU A 1 283 ? -2.022 11.575 12.850 1.00 73.75 283 GLU A O 1
ATOM 2267 N N . ILE A 1 284 ? -0.847 10.660 11.167 1.00 83.69 284 ILE A N 1
ATOM 2268 C CA . ILE A 1 284 ? -0.759 9.341 11.791 1.00 83.69 284 ILE A CA 1
ATOM 2269 C C . ILE A 1 284 ? 0.341 9.420 12.862 1.00 83.69 284 ILE A C 1
ATOM 2271 O O . ILE A 1 284 ? 1.480 9.754 12.529 1.00 83.69 284 ILE A O 1
ATOM 2275 N N . PRO A 1 285 ? 0.052 9.122 14.141 1.00 86.19 285 PRO A N 1
ATOM 2276 C CA . PRO A 1 285 ? 1.058 9.223 15.191 1.00 86.19 285 PRO A CA 1
ATOM 2277 C C . PRO A 1 285 ? 2.299 8.368 14.901 1.00 86.19 285 PRO A C 1
ATOM 2279 O O . PRO A 1 285 ? 2.196 7.212 14.497 1.00 86.19 285 PRO A O 1
ATOM 2282 N N . GLY A 1 286 ? 3.483 8.944 15.123 1.00 86.00 286 GLY A N 1
ATOM 2283 C CA . GLY A 1 286 ? 4.770 8.271 14.914 1.00 86.00 286 GLY A CA 1
ATOM 2284 C C . GLY A 1 286 ? 5.315 8.333 13.484 1.00 86.00 286 GLY A C 1
ATOM 2285 O O . GLY A 1 286 ? 6.442 7.895 13.263 1.00 86.00 286 GLY A O 1
ATOM 2286 N N . ILE A 1 287 ? 4.577 8.903 12.523 1.00 89.25 287 ILE A N 1
ATOM 2287 C CA . ILE A 1 287 ? 5.043 9.041 11.140 1.00 89.25 287 ILE A CA 1
ATOM 2288 C C . ILE A 1 287 ? 4.721 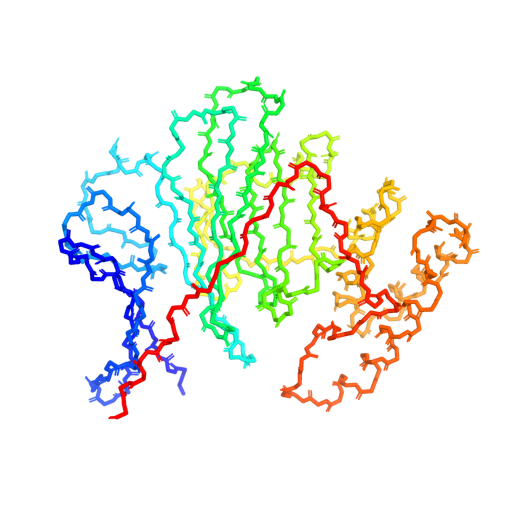10.422 10.569 1.00 89.25 287 ILE A C 1
ATOM 2290 O O . ILE A 1 287 ? 3.598 10.912 10.650 1.00 89.25 287 ILE A O 1
ATOM 2294 N N . THR A 1 288 ? 5.713 11.055 9.953 1.00 91.25 288 THR A N 1
ATOM 2295 C CA . THR A 1 288 ? 5.524 12.291 9.193 1.00 91.25 288 THR A CA 1
ATOM 2296 C C . THR A 1 288 ? 5.348 11.965 7.718 1.00 91.25 288 THR A C 1
ATOM 2298 O O . THR A 1 288 ? 5.974 11.040 7.193 1.00 91.25 288 THR A O 1
ATOM 2301 N N . LEU A 1 289 ? 4.475 12.714 7.046 1.00 91.38 289 LEU A N 1
ATOM 2302 C CA . LEU A 1 289 ? 4.110 12.511 5.649 1.00 91.38 289 LEU A CA 1
ATOM 2303 C C . LEU A 1 289 ? 4.344 13.798 4.856 1.00 91.38 289 LEU A C 1
ATOM 2305 O O . LEU A 1 289 ? 3.807 14.848 5.191 1.00 91.38 289 LEU A O 1
ATOM 2309 N N . VAL A 1 290 ? 5.076 13.683 3.753 1.00 93.00 290 VAL A N 1
ATOM 2310 C CA . VAL A 1 290 ? 5.209 14.724 2.731 1.00 93.00 290 VAL A CA 1
ATOM 2311 C C . VAL A 1 290 ? 4.625 14.195 1.428 1.00 93.00 290 VAL A C 1
ATOM 2313 O O . VAL A 1 290 ? 4.948 13.081 1.018 1.00 93.00 290 VAL A O 1
ATOM 2316 N N . THR A 1 291 ? 3.753 14.974 0.789 1.00 93.06 291 THR A N 1
ATOM 2317 C CA . THR A 1 291 ? 3.180 14.642 -0.523 1.00 93.06 291 THR A CA 1
ATOM 2318 C C . THR A 1 291 ? 3.719 15.607 -1.568 1.00 93.06 291 THR A C 1
ATOM 2320 O O . THR A 1 291 ? 3.730 16.813 -1.339 1.00 93.06 291 THR A O 1
ATOM 2323 N N . GLU A 1 292 ? 4.157 15.074 -2.704 1.00 94.00 292 GLU A N 1
ATOM 2324 C CA . GLU A 1 292 ? 4.733 15.844 -3.808 1.00 94.00 292 GLU A CA 1
ATOM 2325 C C . GLU A 1 292 ? 4.111 15.393 -5.127 1.00 94.00 292 GLU A C 1
ATOM 2327 O O . GLU A 1 292 ? 3.911 14.195 -5.346 1.00 94.00 292 GLU A O 1
ATOM 2332 N N . ASP A 1 293 ? 3.822 16.340 -6.015 1.00 94.06 293 ASP A N 1
ATOM 2333 C CA . ASP A 1 293 ? 3.390 16.021 -7.373 1.00 94.06 293 ASP A CA 1
ATOM 2334 C C . ASP A 1 293 ? 4.557 15.437 -8.172 1.00 94.06 293 ASP A C 1
ATOM 2336 O O . ASP A 1 293 ? 5.696 15.904 -8.091 1.00 94.06 293 ASP A O 1
ATOM 2340 N N . ILE A 1 294 ? 4.268 14.428 -8.989 1.00 92.38 294 ILE A N 1
ATOM 2341 C CA . ILE A 1 294 ? 5.255 13.798 -9.866 1.00 92.38 294 ILE A CA 1
ATOM 2342 C C . ILE A 1 294 ? 4.795 13.863 -11.315 1.00 92.38 294 ILE A C 1
ATOM 2344 O O . ILE A 1 294 ? 3.611 13.982 -11.628 1.00 92.38 294 ILE A O 1
ATOM 2348 N N . ALA A 1 295 ? 5.751 13.749 -12.234 1.00 88.00 295 ALA A N 1
ATOM 2349 C CA . ALA A 1 295 ? 5.415 13.660 -13.644 1.00 88.00 295 ALA A CA 1
ATOM 2350 C C . ALA A 1 295 ? 4.571 12.406 -13.914 1.00 88.00 295 ALA A C 1
ATOM 2352 O O . ALA A 1 295 ? 4.900 11.305 -13.466 1.00 88.00 295 ALA A O 1
ATOM 2353 N N . LEU A 1 296 ? 3.509 12.572 -14.697 1.00 86.81 296 LEU A N 1
ATOM 2354 C CA . LEU A 1 296 ? 2.718 11.451 -15.188 1.00 86.81 296 LEU A CA 1
ATOM 2355 C C . LEU A 1 296 ? 3.544 10.586 -16.155 1.00 86.81 296 LEU A C 1
ATOM 2357 O O . LEU A 1 296 ? 4.436 11.102 -16.840 1.00 86.81 296 LEU A O 1
ATOM 2361 N N . PRO A 1 297 ? 3.259 9.273 -16.235 1.00 87.94 297 PRO A N 1
ATOM 2362 C CA . PRO A 1 297 ? 3.964 8.382 -17.144 1.00 87.94 297 PRO A CA 1
ATOM 2363 C C . PRO A 1 297 ? 3.754 8.816 -18.598 1.00 87.94 297 PRO A C 1
ATOM 2365 O O . PRO A 1 297 ? 2.626 8.962 -19.069 1.00 87.94 297 PRO A O 1
ATOM 2368 N N . PHE A 1 298 ? 4.853 8.991 -19.329 1.00 88.44 298 PHE A N 1
ATOM 2369 C CA . PHE A 1 298 ? 4.812 9.240 -20.762 1.00 88.44 298 PHE A CA 1
ATOM 2370 C C . PHE A 1 298 ? 4.571 7.918 -21.488 1.00 88.44 298 PHE A C 1
ATOM 2372 O O . PHE A 1 298 ? 5.490 7.106 -21.623 1.00 88.44 298 PHE A O 1
ATOM 2379 N N . MET A 1 299 ? 3.334 7.702 -21.931 1.00 90.19 299 MET A N 1
ATOM 2380 C CA . MET A 1 299 ? 2.938 6.504 -22.669 1.00 90.19 299 MET A CA 1
ATOM 2381 C C . MET A 1 299 ? 3.540 6.516 -24.077 1.00 90.19 299 MET A C 1
ATOM 2383 O O . MET A 1 299 ? 3.487 7.519 -24.788 1.00 90.19 299 MET A O 1
ATOM 2387 N N . LYS A 1 300 ? 4.114 5.386 -24.476 1.00 82.38 300 LYS A N 1
ATOM 2388 C CA . LYS A 1 300 ? 4.667 5.140 -25.807 1.00 82.38 300 LYS A CA 1
ATOM 2389 C C . LYS A 1 300 ? 3.675 4.203 -26.501 1.00 82.38 300 LYS A C 1
ATOM 2391 O O . LYS A 1 300 ? 3.634 3.017 -26.186 1.00 82.38 300 LYS A O 1
ATOM 2396 N N . VAL A 1 301 ? 2.794 4.779 -27.317 1.00 63.50 301 VAL A N 1
ATOM 2397 C CA . VAL A 1 301 ? 1.819 4.042 -28.142 1.00 63.50 301 VAL A CA 1
ATOM 2398 C C . VAL A 1 301 ? 2.467 3.682 -29.468 1.00 63.50 301 VAL A C 1
ATOM 2400 O O . VAL A 1 301 ? 3.155 4.572 -30.019 1.00 63.50 301 VAL A O 1
#

InterPro domains:
  IPR026172 Gamma-secretase-activating protein family [PTHR13630] (1-300)

Foldseek 3Di:
DDWDKWWKWQDDPQWTKIWIKTADPVRDIDTFWIFTDPDDDPDHDMGTAQPPDDPDDVPVPVQQDWHWHWDAAPLGWIKIKTWDRDPDLQKGKIKIGRLVVQKMKIKIFGFPDPPDDDFGYWDWFAQRQWIWTDTQLAKIWIAGRVQNVPLLLIAIDGNVDPVSNVDDPADWRYHHHQWIARPVVRDIDGDYDDLVVLLVQLLPDQAQSNVSNSLQRNLLSCQPPPPSLVSLVVSCVVCQPSDDQDGSVVQSCLNNVVCVVCVVPPNDDSGRNDGPRPPPPDDDPRMDMDMGGTDHIGTDD

Radius of gyration: 19.91 Å; chains: 1; bounding box: 53×37×54 Å

Sequence (301 aa):
MSEQRLYYIDLKKSRSILKCIQFYADESYNLMFEVPLDVSLSNSGFKLVNFGCDYHQDREKLSKHLTLCVFTNRTGSLCVCYSPKCASWEQITYSVFYIHKGHSKTFTTSLENVGSHVTKGITFLNLDYYVAVYLPGHFFHLLNVQHPDLICHSLFLTGNNEMIDMLPHCPLQSLSGSLVLDCCSGKLYRALLSQSSLLQLLQNTRLDCEKMAALHCALYCGQGTRFLEGQIIQWISENVSACHSFDLIQEFIIASSYWSVYSETSNMDKLLPHSSVLTWNTEIPGITLVTEDIALPFMKV

pLDDT: mean 80.49, std 13.67, range [37.41, 94.94]

Secondary structure (DSSP, 8-state):
---EEEEEEEEETTEEEEEEEEE-TTS-EEEEEEEEE----SSSSEEEES-S---SS-TTTTTS--EEEEEE-TT--EEEEEEPPPS-TTEEEEEEEETTTTEEEEEEEE------S--PPPEEEEETTEEEEEETTTEEEEEESSSTT-GGG-EEEETTSHHHHTS--SPEEE-STTEEEETTTTEEEE----HHHHHHHHHH--SHHHHHHHHHHHHHHTTT-HHHHHHHHHHHHH-TTS-SSS-HHHHHHHHHHHHHHHTT-TTS-SS-S--S-TT--SPPTTEEEEEEE-PPPEE--